Protein AF-A0A7S3BAQ0-F1 (afdb_monomer_lite)

Radius of gyration: 23.89 Å; chains: 1; bounding box: 52×53×80 Å

Organism: NCBI:txid676789

Foldseek 3Di:
DLVLVVCVVVVHAAAAEFAEEAVLFQLADAFAPPGPPPDFLPDFDPDPPDQHPTASFPQVVPDPPRGDDNPSHAPDPVQVVCVVVSGHHHHHDALHQLDPRRADDPVPPDFQPHWYFYASHDRRDHGQEQQQTFTDDQPPVSGRDSDDDPCNPVVRVPGDGNVVVQAVVLPAEAEDADPALLTNRLVNLLVVLVCVVVVVGSYDAYEYEQLRHHHPPDDVQPRQQSDLSDSSNVSVVVSVVSPHHYQRQNHSLSSLVSVQVPPQVDCPVEDVQWGWDDDDVPRSGIDTDGPDDDDDDDDDDDDDDDDDYDD

Structure (mmCIF, N/CA/C/O backbone):
data_AF-A0A7S3BAQ0-F1
#
_entry.id   AF-A0A7S3BAQ0-F1
#
loop_
_atom_site.group_PDB
_atom_site.id
_atom_site.type_symbol
_atom_site.label_atom_id
_atom_site.label_alt_id
_atom_site.label_comp_id
_atom_site.label_asym_id
_atom_site.label_entity_id
_atom_site.label_seq_id
_atom_site.pdbx_PDB_ins_code
_atom_site.Cartn_x
_atom_site.Cartn_y
_atom_site.Cartn_z
_atom_site.occupancy
_atom_site.B_iso_or_equiv
_atom_site.auth_seq_id
_atom_site.auth_comp_id
_atom_site.auth_asym_id
_atom_site.auth_atom_id
_atom_site.pdbx_PDB_model_num
ATOM 1 N N . ASP A 1 1 ? 5.000 -11.087 13.963 1.00 69.19 1 ASP A N 1
ATOM 2 C CA . ASP A 1 1 ? 4.253 -11.840 15.002 1.00 69.19 1 ASP A CA 1
ATOM 3 C C . ASP A 1 1 ? 3.365 -10.991 15.891 1.00 69.19 1 ASP A C 1
ATOM 5 O O . ASP A 1 1 ? 2.159 -11.181 15.851 1.00 69.19 1 ASP A O 1
ATOM 9 N N . ALA A 1 2 ? 3.921 -10.066 16.678 1.00 82.69 2 ALA A N 1
ATOM 10 C CA . ALA A 1 2 ? 3.156 -9.337 17.695 1.00 82.69 2 ALA A CA 1
ATOM 11 C C . ALA A 1 2 ? 1.922 -8.592 17.141 1.00 82.69 2 ALA A C 1
ATOM 13 O O . ALA A 1 2 ? 0.851 -8.693 17.727 1.00 82.69 2 ALA A O 1
ATOM 14 N N . TRP A 1 3 ? 2.036 -7.935 15.979 1.00 84.44 3 TRP A N 1
ATOM 15 C CA . TRP A 1 3 ? 0.897 -7.273 15.327 1.00 84.44 3 TRP A CA 1
ATOM 16 C C . TRP A 1 3 ? -0.204 -8.238 14.879 1.00 84.44 3 TRP A C 1
ATOM 18 O O . TRP A 1 3 ? -1.373 -7.991 15.153 1.00 84.44 3 TRP A O 1
ATOM 28 N N . MET A 1 4 ? 0.154 -9.364 14.253 1.00 82.69 4 MET A N 1
ATOM 29 C CA . MET A 1 4 ? -0.834 -10.362 13.817 1.00 82.69 4 MET A CA 1
ATOM 30 C C . MET A 1 4 ? -1.526 -11.024 15.015 1.00 82.69 4 MET A C 1
ATOM 32 O O . MET A 1 4 ? -2.728 -11.271 14.973 1.00 82.69 4 MET A O 1
ATOM 36 N N . ALA A 1 5 ? -0.790 -11.261 16.106 1.00 81.25 5 ALA A N 1
ATOM 37 C CA . ALA A 1 5 ? -1.360 -11.767 17.351 1.00 81.25 5 ALA A CA 1
ATOM 38 C C . ALA A 1 5 ? -2.321 -10.755 17.998 1.00 81.25 5 ALA A C 1
ATOM 40 O O . ALA A 1 5 ? -3.401 -11.143 18.435 1.00 81.25 5 ALA A O 1
ATOM 41 N N . ALA A 1 6 ? -1.960 -9.468 18.020 1.00 82.31 6 ALA A N 1
ATOM 42 C CA . ALA A 1 6 ? -2.824 -8.406 18.532 1.00 82.31 6 ALA A CA 1
ATOM 43 C C . ALA A 1 6 ? -4.100 -8.250 17.690 1.00 82.31 6 ALA A C 1
ATOM 45 O O . ALA A 1 6 ? -5.191 -8.170 18.248 1.00 82.31 6 ALA A O 1
ATOM 46 N N . ALA A 1 7 ? -3.980 -8.292 16.359 1.00 81.94 7 ALA A N 1
ATOM 47 C CA . ALA A 1 7 ? -5.120 -8.261 15.447 1.00 81.94 7 ALA A CA 1
ATOM 48 C C . ALA A 1 7 ? -6.077 -9.437 15.700 1.00 81.94 7 ALA A C 1
ATOM 50 O O . ALA A 1 7 ? -7.277 -9.229 15.869 1.00 81.94 7 ALA A O 1
ATOM 51 N N . ALA A 1 8 ? -5.542 -10.658 15.810 1.00 77.94 8 ALA A N 1
ATOM 52 C CA . ALA A 1 8 ? -6.336 -11.846 16.115 1.00 77.94 8 ALA A CA 1
ATOM 53 C C . ALA A 1 8 ? -7.023 -11.752 17.490 1.00 77.94 8 ALA A C 1
ATOM 55 O O . ALA A 1 8 ? -8.207 -12.061 17.605 1.00 77.94 8 ALA A O 1
ATOM 56 N N . ALA A 1 9 ? -6.309 -11.288 18.521 1.00 78.88 9 ALA A N 1
ATOM 57 C CA . ALA A 1 9 ? -6.863 -11.106 19.864 1.00 78.88 9 ALA A CA 1
ATOM 58 C C . ALA A 1 9 ? -7.965 -10.034 19.912 1.00 78.88 9 ALA A C 1
ATOM 60 O O . ALA A 1 9 ? -8.934 -10.188 20.651 1.00 78.88 9 ALA A O 1
ATOM 61 N N . GLY A 1 10 ? -7.839 -8.977 19.105 1.00 75.94 10 GLY A N 1
ATOM 62 C CA . GLY A 1 10 ? -8.841 -7.919 18.960 1.00 75.94 10 GLY A CA 1
ATOM 63 C C . GLY A 1 10 ? -10.013 -8.273 18.037 1.00 75.94 10 GLY A C 1
ATOM 64 O O . GLY A 1 10 ? -10.874 -7.429 17.809 1.00 75.94 10 GLY A O 1
ATOM 65 N N . GLY A 1 11 ? -10.051 -9.487 17.473 1.00 80.19 11 GLY A N 1
ATOM 66 C CA . GLY A 1 11 ? -11.097 -9.910 16.537 1.00 80.19 11 GLY A CA 1
ATOM 67 C C . GLY A 1 11 ? -11.027 -9.234 15.162 1.00 80.19 11 GLY A C 1
ATOM 68 O O . GLY A 1 11 ? -11.980 -9.317 14.386 1.00 80.19 11 GLY A O 1
ATOM 69 N N . ALA A 1 12 ? -9.915 -8.568 14.838 1.00 84.44 12 ALA A N 1
ATOM 70 C CA . ALA A 1 12 ? -9.699 -8.014 13.511 1.00 84.44 12 ALA A CA 1
ATOM 71 C C . ALA A 1 12 ? -9.536 -9.148 12.489 1.00 84.44 12 ALA A C 1
ATOM 73 O O . ALA A 1 12 ? -8.928 -10.182 12.765 1.00 84.44 12 ALA A O 1
ATOM 74 N N . THR A 1 13 ? -10.070 -8.946 11.285 1.00 88.56 13 THR A N 1
ATOM 75 C CA . THR A 1 13 ? -9.853 -9.874 10.170 1.00 88.56 13 THR A CA 1
ATOM 76 C C . THR A 1 13 ? -8.529 -9.525 9.493 1.00 88.56 13 THR A C 1
ATOM 78 O O . THR A 1 13 ? -8.450 -8.454 8.888 1.00 88.56 13 THR A O 1
ATOM 81 N N . PRO A 1 14 ? -7.494 -10.380 9.566 1.00 88.50 14 PRO A N 1
ATOM 82 C CA . PRO A 1 14 ? -6.259 -10.132 8.843 1.00 88.50 14 PRO A CA 1
ATOM 83 C C . PRO A 1 14 ? -6.510 -10.246 7.337 1.00 88.50 14 PRO A C 1
ATOM 85 O O . PRO A 1 14 ? -7.149 -11.187 6.865 1.00 88.50 14 PRO A O 1
ATOM 88 N N . LEU A 1 15 ? -5.973 -9.285 6.596 1.00 91.50 15 LEU A N 1
ATOM 89 C CA . LEU A 1 15 ? -5.836 -9.295 5.143 1.00 91.50 15 LEU A CA 1
ATOM 90 C C . LEU A 1 15 ? -4.374 -8.964 4.848 1.00 91.50 15 LEU A C 1
ATOM 92 O O . LEU A 1 15 ? -3.750 -8.222 5.611 1.00 91.50 15 LEU A O 1
ATOM 96 N N . ALA A 1 16 ? -3.822 -9.506 3.771 1.00 92.25 16 ALA A N 1
ATOM 97 C CA . ALA A 1 16 ? -2.453 -9.203 3.375 1.00 92.25 16 ALA A CA 1
ATOM 98 C C . ALA A 1 16 ? -2.366 -8.910 1.877 1.00 92.25 16 ALA A C 1
ATOM 100 O O . ALA A 1 16 ? -3.212 -9.339 1.094 1.00 92.25 16 ALA A O 1
ATOM 101 N N . SER A 1 17 ? -1.332 -8.181 1.476 1.00 93.69 17 SER A N 1
ATOM 102 C CA . SER A 1 17 ? -1.061 -7.852 0.080 1.00 93.69 17 SER A CA 1
ATOM 103 C C . SER A 1 17 ? 0.379 -8.176 -0.293 1.00 93.69 17 SER A C 1
ATOM 105 O O . SER A 1 17 ? 1.268 -8.105 0.555 1.00 93.69 17 SER A O 1
ATOM 107 N N . LEU A 1 18 ? 0.594 -8.522 -1.559 1.00 92.62 18 LEU A N 1
ATOM 108 C CA . LEU A 1 18 ? 1.904 -8.756 -2.162 1.00 92.62 18 LEU A CA 1
ATOM 109 C C . LEU A 1 18 ? 1.941 -8.121 -3.544 1.00 92.62 18 LEU A C 1
ATOM 111 O O . LEU A 1 18 ? 1.018 -8.335 -4.331 1.00 92.62 18 LEU A O 1
ATOM 115 N N . ASP A 1 19 ? 3.036 -7.450 -3.868 1.00 95.00 19 ASP A N 1
ATOM 116 C CA . ASP A 1 19 ? 3.371 -7.184 -5.263 1.00 95.00 19 ASP A CA 1
ATOM 117 C C . ASP A 1 19 ? 3.665 -8.512 -5.973 1.00 95.00 19 ASP A C 1
ATOM 119 O O . ASP A 1 19 ? 4.263 -9.433 -5.405 1.00 95.00 19 ASP A O 1
ATOM 123 N N . TRP A 1 20 ? 3.166 -8.648 -7.201 1.00 94.88 20 TRP A N 1
ATOM 124 C CA . TRP A 1 20 ? 3.119 -9.917 -7.925 1.00 94.88 20 TRP A CA 1
ATOM 125 C C . TRP A 1 20 ? 3.372 -9.731 -9.422 1.00 94.88 20 TRP A C 1
ATOM 127 O O . TRP A 1 20 ? 2.592 -10.142 -10.289 1.00 94.88 20 TRP A O 1
ATOM 137 N N . HIS A 1 21 ? 4.499 -9.101 -9.723 1.00 94.56 21 HIS A N 1
ATOM 138 C CA . HIS A 1 21 ? 4.850 -8.656 -11.062 1.00 94.56 21 HIS A CA 1
ATOM 139 C C . HIS A 1 21 ? 5.193 -9.807 -12.010 1.00 94.56 21 HIS A C 1
ATOM 141 O O . HIS A 1 21 ? 5.861 -10.777 -11.639 1.00 94.56 21 HIS A O 1
ATOM 147 N N . SER A 1 22 ? 4.792 -9.693 -13.276 1.00 92.44 22 SER A N 1
ATOM 148 C CA . SER A 1 22 ? 5.361 -10.507 -14.352 1.00 92.44 22 SER A CA 1
ATOM 149 C C . SER A 1 22 ? 6.857 -10.215 -14.535 1.00 92.44 22 SER A C 1
ATOM 151 O O . SER A 1 22 ? 7.307 -9.094 -14.296 1.00 92.44 22 SER A O 1
ATOM 153 N N . PRO A 1 23 ? 7.655 -11.193 -15.000 1.00 89.69 23 PRO A N 1
ATOM 154 C CA . PRO A 1 23 ? 9.010 -10.909 -15.458 1.00 89.69 23 PRO A CA 1
ATOM 155 C C . PRO A 1 23 ? 9.001 -9.805 -16.524 1.00 89.69 23 PRO A C 1
ATOM 157 O O . PRO A 1 23 ? 8.253 -9.899 -17.499 1.00 89.69 23 PRO A O 1
ATOM 160 N N . GLY A 1 24 ? 9.825 -8.772 -16.336 1.00 85.94 24 GLY A N 1
ATOM 161 C CA . GLY A 1 24 ? 9.869 -7.618 -17.234 1.00 85.94 24 GLY A CA 1
ATOM 162 C C . GLY A 1 24 ? 8.655 -6.691 -17.131 1.00 85.94 24 GLY A C 1
ATOM 163 O O . GLY A 1 24 ? 8.301 -6.067 -18.131 1.00 85.94 24 GLY A O 1
ATOM 164 N N . HIS A 1 25 ? 8.014 -6.599 -15.967 1.00 90.69 25 HIS A N 1
ATOM 165 C CA . HIS A 1 25 ? 6.958 -5.623 -15.699 1.00 90.69 25 HIS A CA 1
ATOM 166 C C . HIS A 1 25 ? 7.360 -4.198 -16.116 1.00 90.69 25 HIS A C 1
ATOM 168 O O . HIS A 1 25 ? 8.532 -3.826 -16.052 1.00 90.69 25 HIS A O 1
ATOM 174 N N . CYS A 1 26 ? 6.398 -3.391 -16.563 1.00 87.88 26 CYS A N 1
ATOM 175 C CA . CYS A 1 26 ? 6.657 -2.064 -17.129 1.00 87.88 26 CYS A CA 1
ATOM 176 C C . CYS A 1 26 ? 7.266 -1.048 -16.148 1.00 87.88 26 CYS A C 1
ATOM 178 O O . CYS A 1 26 ? 7.893 -0.071 -16.569 1.00 87.88 26 CYS A O 1
ATOM 180 N N . SER A 1 27 ? 7.082 -1.275 -14.844 1.00 85.94 27 SER A N 1
ATOM 181 C CA . SER A 1 27 ? 7.664 -0.443 -13.787 1.00 85.94 27 SER A CA 1
ATOM 182 C C . SER A 1 27 ? 9.148 -0.741 -13.567 1.00 85.94 27 SER A C 1
ATOM 184 O O . SER A 1 27 ? 9.831 0.041 -12.908 1.00 85.94 27 SER A O 1
ATOM 186 N N . PHE A 1 28 ? 9.673 -1.837 -14.126 1.00 84.50 28 PHE A N 1
ATOM 187 C CA . PHE A 1 28 ? 11.081 -2.190 -13.993 1.00 84.50 28 PHE A CA 1
ATOM 188 C C . PHE A 1 28 ? 11.954 -1.381 -14.952 1.00 84.50 28 PHE A C 1
ATOM 190 O O . PHE A 1 28 ? 11.564 -1.113 -16.094 1.00 84.50 28 PHE A O 1
ATOM 197 N N . CYS A 1 29 ? 13.150 -0.994 -14.503 1.00 75.00 29 CYS A N 1
ATOM 198 C CA . CYS A 1 29 ? 14.097 -0.289 -15.363 1.00 75.00 29 CYS A CA 1
ATOM 199 C C . CYS A 1 29 ? 14.465 -1.154 -16.572 1.00 75.00 29 CYS A C 1
ATOM 201 O O . CYS A 1 29 ? 14.768 -2.339 -16.438 1.00 75.00 29 CYS A O 1
ATOM 203 N N . ARG A 1 30 ? 14.518 -0.535 -17.753 1.00 68.50 30 ARG A N 1
ATOM 204 C CA . ARG A 1 30 ? 15.076 -1.146 -18.964 1.00 68.50 30 ARG A CA 1
ATOM 205 C C . ARG A 1 30 ? 16.127 -0.213 -19.553 1.00 68.50 30 ARG A C 1
ATOM 207 O O . ARG A 1 30 ? 15.880 0.983 -19.691 1.00 68.50 30 ARG A O 1
ATOM 214 N N . TYR A 1 31 ? 17.302 -0.749 -19.875 1.00 57.53 31 TYR A N 1
ATOM 215 C CA . TYR A 1 31 ? 18.445 0.044 -20.332 1.00 57.53 31 TYR A CA 1
ATOM 216 C C . TYR A 1 31 ? 18.670 -0.089 -21.836 1.00 57.53 31 TYR A C 1
ATOM 218 O O . TYR A 1 31 ? 19.103 -1.139 -22.315 1.00 57.53 31 TYR A O 1
ATOM 226 N N . GLY A 1 32 ? 18.444 1.017 -22.554 1.00 50.00 32 GLY A N 1
ATOM 227 C CA . GLY A 1 32 ? 18.720 1.170 -23.984 1.00 50.00 32 GLY A CA 1
ATOM 228 C C . GLY A 1 32 ? 17.931 0.228 -24.908 1.00 50.00 32 GLY A C 1
ATOM 229 O O . GLY A 1 32 ? 17.447 -0.829 -24.521 1.00 50.00 32 GLY A O 1
ATOM 230 N N . ALA A 1 33 ? 17.879 0.560 -26.201 1.00 46.06 33 ALA A N 1
ATOM 231 C CA . ALA A 1 33 ? 17.248 -0.294 -27.218 1.00 46.06 33 ALA A CA 1
ATOM 232 C C . ALA A 1 33 ? 17.958 -1.659 -27.424 1.00 46.06 33 ALA A C 1
ATOM 234 O O . ALA A 1 33 ? 17.488 -2.488 -28.203 1.00 46.06 33 ALA A O 1
ATOM 235 N N . SER A 1 34 ? 19.112 -1.875 -26.776 1.00 48.78 34 SER A N 1
ATOM 236 C CA . SER A 1 34 ? 19.993 -3.036 -26.946 1.00 48.78 34 SER A CA 1
ATOM 237 C C . SER A 1 34 ? 20.151 -3.931 -25.707 1.00 48.78 34 SER A C 1
ATOM 239 O O . SER A 1 34 ? 20.834 -4.945 -25.826 1.00 48.78 34 SER A O 1
ATOM 241 N N . GLY A 1 35 ? 19.535 -3.604 -24.560 1.00 48.50 35 GLY A N 1
ATOM 242 C CA . GLY A 1 35 ? 19.499 -4.484 -23.379 1.00 48.50 35 GLY A CA 1
ATOM 243 C C . GLY A 1 35 ? 20.858 -4.752 -22.719 1.00 48.50 35 GLY A C 1
ATOM 244 O O . GLY A 1 35 ? 21.166 -5.898 -22.406 1.00 48.50 35 GLY A O 1
ATOM 245 N N . ASP A 1 36 ? 21.705 -3.730 -22.559 1.00 50.09 36 ASP A N 1
ATOM 246 C CA . ASP A 1 36 ? 23.006 -3.899 -21.895 1.00 50.09 36 ASP A CA 1
ATOM 247 C C . ASP A 1 36 ? 22.833 -3.778 -20.364 1.00 50.09 36 ASP A C 1
ATOM 249 O O . ASP A 1 36 ? 22.824 -2.681 -19.807 1.00 50.09 36 ASP A O 1
ATOM 253 N N . ASP A 1 37 ? 22.658 -4.924 -19.693 1.00 49.91 37 ASP A N 1
ATOM 254 C CA . ASP A 1 37 ? 22.262 -5.115 -18.277 1.00 49.91 37 ASP A CA 1
ATOM 255 C C . ASP A 1 37 ? 23.302 -4.657 -17.222 1.00 49.91 37 ASP A C 1
ATOM 257 O O . ASP A 1 37 ? 23.230 -5.016 -16.044 1.00 49.91 37 ASP A O 1
ATOM 261 N N . SER A 1 38 ? 24.331 -3.903 -17.612 1.00 45.19 38 SER A N 1
ATOM 262 C CA . SER A 1 38 ? 25.518 -3.686 -16.766 1.00 45.19 38 SER A CA 1
ATOM 263 C C . SER A 1 38 ? 25.365 -2.635 -15.655 1.00 45.19 38 SER A C 1
ATOM 265 O O . SER A 1 38 ? 26.214 -2.557 -14.764 1.00 45.19 38 SER A O 1
ATOM 267 N N . LEU A 1 39 ? 24.290 -1.845 -15.663 1.00 45.34 39 LEU A N 1
ATOM 268 C CA . LEU A 1 39 ? 24.009 -0.815 -14.664 1.00 45.34 39 LEU A CA 1
ATOM 269 C C . LEU A 1 39 ? 22.677 -1.157 -13.993 1.00 45.34 39 LEU A C 1
ATOM 271 O O . LEU A 1 39 ? 21.640 -0.905 -14.577 1.00 45.34 39 LEU A O 1
ATOM 275 N N . GLY A 1 40 ? 22.661 -1.725 -12.784 1.00 48.78 40 GLY A N 1
ATOM 276 C CA . GLY A 1 40 ? 21.404 -1.839 -12.022 1.00 48.78 40 GLY A CA 1
ATOM 277 C C . GLY A 1 40 ? 20.756 -0.459 -11.806 1.00 48.78 40 GLY A C 1
ATOM 278 O O . GLY A 1 40 ? 21.428 0.562 -11.992 1.00 48.78 40 GLY A O 1
ATOM 279 N N . CYS A 1 41 ? 19.490 -0.396 -11.368 1.00 53.38 41 CYS A N 1
ATOM 280 C CA . CYS A 1 41 ? 18.793 0.856 -11.001 1.00 53.38 41 CYS A CA 1
ATOM 281 C C . CYS A 1 41 ? 19.457 1.545 -9.796 1.00 53.38 41 CYS A C 1
ATOM 283 O O . CYS A 1 41 ? 18.946 1.532 -8.682 1.00 53.38 41 CYS A O 1
ATOM 285 N N . THR A 1 42 ? 20.639 2.116 -10.012 1.00 44.84 42 THR A N 1
ATOM 286 C CA . THR A 1 42 ? 21.585 2.540 -8.971 1.00 44.84 42 THR A CA 1
ATOM 287 C C . THR A 1 42 ? 21.890 4.036 -9.062 1.00 44.84 42 THR A C 1
ATOM 289 O O . THR A 1 42 ? 23.007 4.460 -8.781 1.00 44.84 42 THR A O 1
ATOM 292 N N . TRP A 1 43 ? 20.911 4.853 -9.462 1.00 42.06 43 TRP A N 1
ATOM 293 C CA . TRP A 1 43 ? 21.083 6.305 -9.583 1.00 42.06 43 TRP A CA 1
ATOM 294 C C . TRP A 1 43 ? 19.953 7.055 -8.868 1.00 42.06 43 TRP A C 1
ATOM 296 O O . TRP A 1 43 ? 18.796 6.993 -9.278 1.00 42.06 43 TRP A O 1
ATOM 306 N N . GLY A 1 44 ? 20.312 7.730 -7.771 1.00 43.16 44 GLY A N 1
ATOM 307 C CA . GLY A 1 44 ? 19.449 8.617 -6.988 1.00 43.16 44 GLY A CA 1
ATOM 308 C C . GLY A 1 44 ? 19.550 10.085 -7.422 1.00 43.16 44 GLY A C 1
ATOM 309 O O . GLY A 1 44 ? 20.455 10.480 -8.159 1.00 43.16 44 GLY A O 1
ATOM 310 N N . CYS A 1 45 ? 18.596 10.892 -6.964 1.00 44.84 45 CYS A N 1
ATOM 311 C CA . CYS A 1 45 ? 18.362 12.281 -7.362 1.00 44.84 45 CYS A CA 1
ATOM 312 C C . CYS A 1 45 ? 19.306 13.294 -6.688 1.00 44.84 45 CYS A C 1
ATOM 314 O O . CYS A 1 45 ? 18.839 14.226 -6.039 1.00 44.84 45 CYS A O 1
ATOM 316 N N . ASP A 1 46 ? 20.621 13.175 -6.854 1.00 39.50 46 ASP A N 1
ATOM 317 C C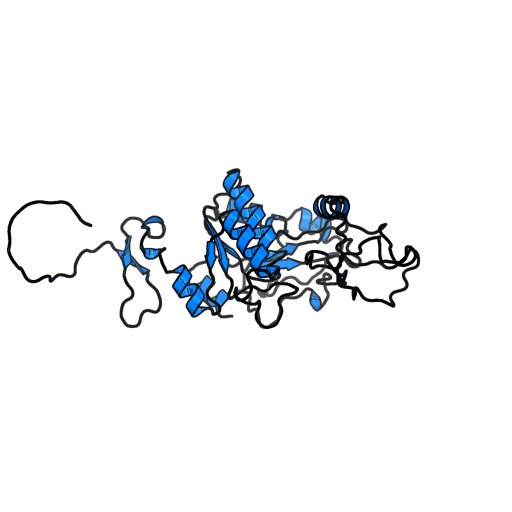A . ASP A 1 46 ? 21.563 14.162 -6.302 1.00 39.50 46 ASP A CA 1
ATOM 318 C C . ASP A 1 46 ? 21.830 15.312 -7.292 1.00 39.50 46 ASP A C 1
ATOM 320 O O . ASP A 1 46 ? 22.937 15.494 -7.800 1.00 39.50 46 ASP A O 1
ATOM 324 N N . ALA A 1 47 ? 20.803 16.119 -7.582 1.00 36.66 47 ALA A N 1
ATOM 325 C CA . ALA A 1 47 ? 20.989 17.415 -8.239 1.00 36.66 47 ALA A CA 1
ATOM 326 C C . ALA A 1 47 ? 21.090 18.530 -7.174 1.00 36.66 47 ALA A C 1
ATOM 328 O O . ALA A 1 47 ? 20.156 18.699 -6.384 1.00 36.66 47 ALA A O 1
ATOM 329 N N . PRO A 1 48 ? 22.172 19.336 -7.138 1.00 32.84 48 PRO A N 1
ATOM 330 C CA . PRO A 1 48 ? 22.292 20.441 -6.189 1.00 32.84 48 PRO A CA 1
ATOM 331 C C . PRO A 1 48 ? 21.125 21.433 -6.327 1.00 32.84 48 PRO A C 1
ATOM 333 O O . PRO A 1 48 ? 20.984 22.090 -7.357 1.00 32.84 48 PRO A O 1
ATOM 336 N N . GLY A 1 49 ? 20.303 21.560 -5.281 1.00 38.28 49 GLY A N 1
ATOM 337 C CA . GLY A 1 49 ? 19.181 22.507 -5.226 1.00 38.28 49 GLY A CA 1
ATOM 338 C C . GLY A 1 49 ? 17.822 21.972 -5.698 1.00 38.28 49 GLY A C 1
ATOM 339 O O . GLY A 1 49 ? 16.860 22.739 -5.697 1.00 38.28 49 GLY A O 1
ATOM 340 N N . ALA A 1 50 ? 17.709 20.691 -6.065 1.00 39.88 50 ALA A N 1
ATOM 341 C CA . ALA A 1 50 ? 16.406 20.057 -6.268 1.00 39.88 50 ALA A CA 1
ATOM 342 C C . ALA A 1 50 ? 15.754 19.724 -4.906 1.00 39.88 50 ALA A C 1
ATOM 344 O O . ALA A 1 50 ? 16.458 19.276 -3.997 1.00 39.88 50 ALA A O 1
ATOM 345 N N . PRO A 1 51 ? 14.434 19.936 -4.720 1.00 39.38 51 PRO A N 1
ATOM 346 C CA . PRO A 1 51 ? 13.732 19.373 -3.569 1.00 39.38 51 PRO A CA 1
ATOM 347 C C . PRO A 1 51 ? 13.881 17.847 -3.600 1.00 39.38 51 PRO A C 1
ATOM 349 O O . PRO A 1 51 ? 13.859 17.263 -4.682 1.00 39.38 51 PRO A O 1
ATOM 352 N N . GLN A 1 52 ? 14.047 17.207 -2.440 1.00 40.94 52 GLN A N 1
ATOM 353 C CA . GLN A 1 52 ? 14.182 15.753 -2.371 1.00 40.94 52 GLN A CA 1
ATOM 354 C C . GLN A 1 52 ? 12.902 15.081 -2.878 1.00 40.94 52 GLN A C 1
ATOM 356 O O . GLN A 1 52 ? 11.878 15.036 -2.202 1.00 40.94 52 GLN A O 1
ATOM 361 N N . VAL A 1 53 ? 12.957 14.618 -4.122 1.00 40.53 53 VAL A N 1
ATOM 362 C CA . VAL A 1 53 ? 11.997 13.695 -4.719 1.00 40.53 53 VAL A CA 1
ATOM 363 C C . VAL A 1 53 ? 12.685 12.341 -4.749 1.00 40.53 53 VAL A C 1
ATOM 365 O O . VAL A 1 53 ? 13.599 12.112 -5.537 1.00 40.53 53 VAL A O 1
ATOM 368 N N . GLU A 1 54 ? 12.309 11.484 -3.812 1.00 42.19 54 GLU A N 1
ATOM 369 C CA . GLU A 1 54 ? 12.955 10.196 -3.578 1.00 42.19 54 GLU A CA 1
ATOM 370 C C . GLU A 1 54 ? 12.168 9.060 -4.253 1.00 42.19 54 GLU A C 1
ATOM 372 O O . GLU A 1 54 ? 10.943 8.993 -4.181 1.00 42.19 54 GLU A O 1
ATOM 377 N N . GLY A 1 55 ? 12.919 8.208 -4.951 1.00 42.56 55 GLY A N 1
ATOM 378 C CA . GLY A 1 55 ? 12.534 7.338 -6.066 1.00 42.56 55 GLY A CA 1
ATOM 379 C C . GLY A 1 55 ? 13.509 7.627 -7.218 1.00 42.56 55 GLY A C 1
ATOM 380 O O . GLY A 1 55 ? 13.959 8.765 -7.342 1.00 42.56 55 GLY A O 1
ATOM 381 N N . VAL A 1 56 ? 13.922 6.630 -8.014 1.00 43.62 56 VAL A N 1
ATOM 382 C CA . VAL A 1 56 ? 14.844 6.861 -9.149 1.00 43.62 56 VAL A CA 1
ATOM 383 C C . VAL A 1 56 ? 14.183 7.902 -10.046 1.00 43.62 56 VAL A C 1
ATOM 385 O O . VAL A 1 56 ? 13.224 7.545 -10.699 1.00 43.62 56 VAL A O 1
ATOM 388 N N . CYS A 1 57 ? 14.604 9.172 -10.051 1.00 43.75 57 CYS A N 1
ATOM 389 C CA . CYS A 1 57 ? 14.160 10.140 -11.053 1.00 43.75 57 CYS A CA 1
ATOM 390 C C . CYS A 1 57 ? 15.241 10.219 -12.115 1.00 43.75 57 CYS A C 1
ATOM 392 O O . CYS A 1 57 ? 16.279 10.861 -11.937 1.00 43.75 57 CYS A O 1
ATOM 394 N N . LEU A 1 58 ? 14.966 9.627 -13.266 1.00 46.03 58 LEU A N 1
ATOM 395 C CA . LEU A 1 58 ? 15.706 9.940 -14.476 1.00 46.03 58 LEU A CA 1
ATOM 396 C C . LEU A 1 58 ? 15.272 11.338 -14.922 1.00 46.03 58 LEU A C 1
ATOM 398 O O . LEU A 1 58 ? 14.411 11.473 -15.781 1.00 46.03 58 LEU A O 1
ATOM 402 N N . SER A 1 59 ? 15.825 12.412 -14.348 1.00 41.38 59 SER A N 1
ATOM 403 C CA . SER A 1 59 ? 15.690 13.696 -15.037 1.00 41.38 59 SER A CA 1
ATOM 404 C C . SER A 1 59 ? 16.336 13.502 -16.412 1.00 41.38 59 SER A C 1
ATOM 406 O O . SER A 1 59 ? 17.521 13.169 -16.508 1.00 41.38 59 SER A O 1
ATOM 408 N N . ALA A 1 60 ? 15.566 13.692 -17.484 1.00 41.50 60 ALA A N 1
ATOM 409 C CA . ALA A 1 60 ? 16.067 13.643 -18.860 1.00 41.50 60 ALA A CA 1
ATOM 410 C C . ALA A 1 60 ? 17.256 14.607 -19.098 1.00 41.50 60 ALA A C 1
ATOM 412 O O . ALA A 1 60 ? 17.905 14.568 -20.133 1.00 41.50 60 ALA A O 1
ATOM 413 N N . LEU A 1 61 ? 17.557 15.476 -18.127 1.00 42.78 61 LEU A N 1
ATOM 414 C CA . LEU A 1 61 ? 18.653 16.437 -18.129 1.00 42.78 61 LEU A CA 1
ATOM 415 C C . LEU A 1 61 ? 20.016 15.852 -17.710 1.00 42.78 61 LEU A C 1
ATOM 417 O O . LEU A 1 61 ? 21.014 16.560 -17.830 1.00 42.78 61 LEU A O 1
ATOM 421 N N . GLY A 1 62 ? 20.089 14.602 -17.231 1.00 46.62 62 GLY A N 1
ATOM 422 C CA . GLY A 1 62 ? 21.345 13.999 -16.748 1.00 46.62 62 GLY A CA 1
ATOM 423 C C . GLY A 1 62 ? 21.627 12.564 -17.198 1.00 46.62 62 GLY A C 1
ATOM 424 O O . GLY A 1 62 ? 22.731 12.069 -16.981 1.00 46.62 62 GLY A O 1
ATOM 425 N N . VAL A 1 63 ? 20.663 11.895 -17.831 1.00 49.25 63 VAL A N 1
ATOM 426 C CA . VAL A 1 63 ? 20.811 10.514 -18.308 1.00 49.25 63 VAL A CA 1
ATOM 427 C C . VAL A 1 63 ? 21.153 10.565 -19.792 1.00 49.25 63 VAL A C 1
ATOM 429 O O . VAL A 1 63 ? 20.380 11.146 -20.550 1.00 49.25 63 VAL A O 1
ATOM 432 N N . PRO A 1 64 ? 22.286 9.997 -20.243 1.00 52.41 64 PRO A N 1
ATOM 433 C CA . PRO A 1 64 ? 22.588 9.954 -21.667 1.00 52.41 64 PRO A CA 1
ATOM 434 C C . PRO A 1 64 ? 21.446 9.270 -22.432 1.00 52.41 64 PRO A C 1
ATOM 436 O O . PRO A 1 64 ? 21.034 8.178 -22.044 1.00 52.41 64 PRO A O 1
ATOM 439 N N . ASP A 1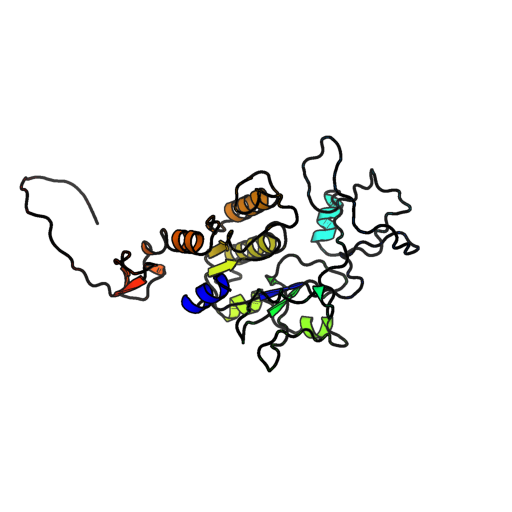 65 ? 20.985 9.859 -23.540 1.00 54.69 65 ASP A N 1
ATOM 440 C CA . ASP A 1 65 ? 19.891 9.317 -24.373 1.00 54.69 65 ASP A CA 1
ATOM 441 C C . ASP A 1 65 ? 20.111 7.849 -24.783 1.00 54.69 65 ASP A C 1
ATOM 443 O O . ASP A 1 65 ? 19.165 7.105 -25.010 1.00 54.69 65 ASP A O 1
ATOM 447 N N . VAL A 1 66 ? 21.372 7.408 -24.852 1.00 52.28 66 VAL A N 1
ATOM 448 C CA . VAL A 1 66 ? 21.753 6.025 -25.189 1.00 52.28 66 VAL A CA 1
ATOM 449 C C . VAL A 1 66 ? 21.421 5.012 -24.084 1.00 52.28 66 VAL A C 1
ATOM 451 O O . VAL A 1 66 ? 21.361 3.816 -24.352 1.00 52.28 66 VAL A O 1
ATOM 454 N N . VAL A 1 67 ? 21.239 5.489 -22.850 1.00 50.12 67 VAL A N 1
ATOM 455 C CA . VAL A 1 67 ? 20.926 4.697 -21.650 1.00 50.12 67 VAL A CA 1
ATOM 456 C C . VAL A 1 67 ? 19.426 4.747 -21.343 1.00 50.12 67 VAL A C 1
ATOM 458 O O . VAL A 1 67 ? 18.883 3.799 -20.779 1.00 50.12 67 VAL A O 1
ATOM 461 N N . PHE A 1 68 ? 18.744 5.828 -21.732 1.00 55.25 68 PHE A N 1
ATOM 462 C CA . PHE A 1 68 ? 17.327 6.039 -21.453 1.00 55.25 68 PHE A CA 1
ATOM 463 C C . PHE A 1 68 ? 16.430 5.346 -22.493 1.00 55.25 68 PHE A C 1
ATOM 465 O O . PHE A 1 68 ? 16.257 5.847 -23.603 1.00 55.25 68 PHE A O 1
ATOM 472 N N . ASP A 1 69 ? 15.813 4.217 -22.128 1.00 61.66 69 ASP A N 1
ATOM 473 C CA . ASP A 1 69 ? 14.751 3.589 -22.922 1.00 61.66 69 ASP A CA 1
ATOM 474 C C . ASP A 1 69 ? 13.387 3.754 -22.240 1.00 61.66 69 ASP A C 1
ATOM 476 O O . ASP A 1 69 ? 13.097 3.178 -21.195 1.00 61.66 69 ASP A O 1
ATOM 480 N N . SER A 1 70 ? 12.525 4.553 -22.866 1.00 63.81 70 SER A N 1
ATOM 481 C CA . SER A 1 70 ? 11.160 4.814 -22.402 1.00 63.81 70 SER A CA 1
ATOM 482 C C . SER A 1 70 ? 10.093 3.951 -23.077 1.00 63.81 70 SER A C 1
ATOM 484 O O . SER A 1 70 ? 8.908 4.095 -22.768 1.00 63.81 70 SER A O 1
ATOM 486 N N . SER A 1 71 ? 10.485 3.069 -23.999 1.00 66.44 71 SER A N 1
ATOM 487 C CA . SER A 1 71 ? 9.559 2.287 -24.823 1.00 66.44 71 SER A CA 1
ATOM 488 C C . SER A 1 71 ? 8.852 1.158 -24.063 1.00 66.44 71 SER A C 1
ATOM 490 O O . SER A 1 71 ? 7.819 0.675 -24.519 1.00 66.44 71 SER A O 1
ATOM 492 N N . GLY A 1 72 ? 9.372 0.762 -22.896 1.00 70.12 72 GLY A N 1
ATOM 493 C CA . GLY A 1 72 ? 8.817 -0.296 -22.045 1.00 70.12 72 GLY A CA 1
ATOM 494 C C . GLY A 1 72 ? 8.053 0.182 -20.807 1.00 70.12 72 GLY A C 1
ATOM 495 O O . GLY A 1 72 ? 7.854 -0.625 -19.904 1.00 70.12 72 GLY A O 1
ATOM 496 N N . ARG A 1 73 ? 7.681 1.466 -20.727 1.00 76.44 73 ARG A N 1
ATOM 497 C CA . ARG A 1 73 ? 7.050 2.059 -19.534 1.00 76.44 73 ARG A CA 1
ATOM 498 C C . ARG A 1 73 ? 5.586 1.677 -19.368 1.00 76.44 73 ARG A C 1
ATOM 500 O O . ARG A 1 73 ? 4.917 1.316 -20.338 1.00 76.44 73 ARG A O 1
ATOM 507 N N . CYS A 1 74 ? 5.099 1.804 -18.135 1.00 86.94 74 CYS A N 1
ATOM 508 C CA . CYS A 1 74 ? 3.678 1.657 -17.875 1.00 86.94 74 CYS A CA 1
ATOM 509 C C . CYS A 1 74 ? 2.916 2.806 -18.538 1.00 86.94 74 CYS A C 1
ATOM 511 O O . CYS A 1 74 ? 3.437 3.911 -18.718 1.00 86.94 74 CYS A O 1
ATOM 513 N N . VAL A 1 75 ? 1.690 2.513 -18.954 1.00 86.75 75 VAL A N 1
ATOM 514 C CA . VAL A 1 75 ? 0.826 3.437 -19.708 1.00 86.75 75 VAL A CA 1
ATOM 515 C C . VAL A 1 75 ? -0.405 3.848 -18.901 1.00 86.75 75 VAL A C 1
ATOM 517 O O . VAL A 1 75 ? -1.407 4.296 -19.456 1.00 86.75 75 VAL A O 1
ATOM 520 N N . ASP A 1 76 ? -0.326 3.684 -17.583 1.00 87.44 76 ASP A N 1
ATOM 521 C CA . ASP A 1 76 ? -1.346 4.089 -16.624 1.00 87.44 76 ASP A CA 1
ATOM 522 C C . ASP A 1 76 ? -1.274 5.589 -16.274 1.00 87.44 76 ASP A C 1
ATOM 524 O O . ASP A 1 76 ? -0.359 6.330 -16.651 1.00 87.44 76 ASP A O 1
ATOM 528 N N . GLY A 1 77 ? -2.275 6.046 -15.517 1.00 86.12 77 GLY A N 1
ATOM 529 C CA . GLY A 1 77 ? -2.375 7.438 -15.084 1.00 86.12 77 GLY A CA 1
ATOM 530 C C . GLY A 1 77 ? -1.287 7.881 -14.100 1.00 86.12 77 GLY A C 1
ATOM 531 O O . GLY A 1 77 ? -0.997 9.074 -14.043 1.00 86.12 77 GLY A O 1
ATOM 532 N N . ILE A 1 78 ? -0.673 6.959 -13.349 1.00 82.31 78 ILE A N 1
ATOM 533 C CA . ILE A 1 78 ? 0.412 7.269 -12.405 1.00 82.31 78 ILE A CA 1
ATOM 534 C C . ILE A 1 78 ? 1.657 7.648 -13.209 1.00 82.31 78 ILE A C 1
ATOM 536 O O . ILE A 1 78 ? 2.200 8.740 -13.047 1.00 82.31 78 ILE A O 1
ATOM 540 N N . SER A 1 79 ? 2.030 6.794 -14.158 1.00 80.81 79 SER A N 1
ATOM 541 C CA . SER A 1 79 ? 3.178 6.988 -15.043 1.00 80.81 79 SER A CA 1
ATOM 542 C C . SER A 1 79 ? 3.018 8.215 -15.938 1.00 80.81 79 SER A C 1
ATOM 544 O O . SER A 1 79 ? 3.982 8.947 -16.174 1.00 80.81 79 SER A O 1
ATOM 546 N N . GLN A 1 80 ? 1.794 8.482 -16.406 1.00 82.25 80 GLN A N 1
ATOM 547 C CA . GLN A 1 80 ? 1.486 9.693 -17.165 1.00 82.25 80 GLN A CA 1
ATOM 548 C C . GLN A 1 80 ? 1.648 10.961 -16.311 1.00 82.25 80 GLN A C 1
ATOM 550 O O . GLN A 1 80 ? 2.257 11.930 -16.765 1.00 82.25 80 GLN A O 1
ATOM 555 N N . LEU A 1 81 ? 1.148 10.956 -15.071 1.00 80.19 81 LEU A N 1
ATOM 556 C CA . LEU A 1 81 ? 1.291 12.089 -14.155 1.00 80.19 81 LEU A CA 1
ATOM 557 C C . LEU A 1 81 ? 2.760 12.352 -13.812 1.00 80.19 81 LEU A C 1
ATOM 559 O O . LEU A 1 81 ? 3.197 13.502 -13.783 1.00 80.19 81 LEU A O 1
ATOM 563 N N . ASP A 1 82 ? 3.537 11.299 -13.569 1.00 75.69 82 ASP A N 1
ATOM 564 C CA . ASP A 1 82 ? 4.964 11.432 -13.298 1.00 75.69 82 ASP A CA 1
ATOM 565 C C . ASP A 1 82 ? 5.696 12.053 -14.487 1.00 75.69 82 ASP A C 1
ATOM 567 O O . ASP A 1 82 ? 6.407 13.049 -14.310 1.00 75.69 82 ASP A O 1
ATOM 571 N N . TYR A 1 83 ? 5.422 11.570 -15.703 1.00 73.00 83 TYR A N 1
ATOM 572 C CA . TYR A 1 83 ? 5.955 12.151 -16.933 1.00 73.00 83 TYR A CA 1
ATOM 573 C C . TYR A 1 83 ? 5.637 13.650 -17.065 1.00 73.00 83 TYR A C 1
ATOM 575 O O . TYR A 1 83 ? 6.534 14.451 -17.338 1.00 73.00 83 TYR A O 1
ATOM 583 N N . GLU A 1 84 ? 4.384 14.049 -16.829 1.00 73.50 84 GLU A N 1
ATOM 584 C CA . GLU A 1 84 ? 3.941 15.451 -16.888 1.00 73.50 84 GLU A CA 1
ATOM 585 C C . GLU A 1 84 ? 4.625 16.339 -15.842 1.00 73.50 84 GLU A C 1
ATOM 587 O O . GLU A 1 84 ? 4.900 17.513 -16.099 1.00 73.50 84 GLU A O 1
ATOM 592 N N . LEU A 1 85 ? 4.948 15.771 -14.680 1.00 68.88 85 LEU A N 1
ATOM 593 C CA . LEU A 1 85 ? 5.682 16.438 -13.606 1.00 68.88 85 LEU A CA 1
ATOM 594 C C . LEU A 1 85 ? 7.206 16.356 -13.774 1.00 68.88 85 LEU A C 1
ATOM 596 O O . LEU A 1 85 ? 7.939 16.791 -12.883 1.00 68.88 85 LEU A O 1
ATOM 600 N N . ALA A 1 86 ? 7.690 15.812 -14.895 1.00 67.00 86 ALA A N 1
ATOM 601 C CA . ALA A 1 86 ? 9.102 15.543 -15.159 1.00 67.00 86 ALA A CA 1
ATOM 602 C C . ALA A 1 86 ? 9.780 14.692 -14.064 1.00 67.00 86 ALA A C 1
ATOM 604 O O . ALA A 1 86 ? 10.984 14.815 -13.819 1.00 67.00 86 ALA A O 1
ATOM 605 N N . ARG A 1 87 ? 9.002 13.818 -13.419 1.00 68.94 87 ARG A N 1
ATOM 606 C CA . ARG A 1 87 ? 9.461 12.779 -12.496 1.00 68.94 87 ARG A CA 1
ATOM 607 C C . ARG A 1 87 ? 9.419 11.452 -13.246 1.00 68.94 87 ARG A C 1
ATOM 609 O O . ARG A 1 87 ? 8.500 11.193 -14.008 1.00 68.94 87 ARG A O 1
ATOM 616 N N . TYR A 1 88 ? 10.438 10.622 -13.097 1.00 65.81 88 TYR A N 1
ATOM 617 C CA . TYR A 1 88 ? 10.579 9.437 -13.944 1.00 65.81 88 TYR A CA 1
ATOM 618 C C . TYR A 1 88 ? 10.968 8.243 -13.102 1.00 65.81 88 TYR A C 1
ATOM 620 O O . TYR A 1 88 ? 12.161 7.982 -13.009 1.00 65.81 88 TYR A O 1
ATOM 628 N N . PHE A 1 89 ? 9.985 7.544 -12.531 1.00 70.56 89 PHE A N 1
ATOM 629 C CA . PHE A 1 89 ? 10.214 6.413 -11.638 1.00 70.56 89 PHE A CA 1
ATOM 630 C C . PHE A 1 89 ? 10.201 5.079 -12.384 1.00 70.56 89 PHE A C 1
ATOM 632 O O . PHE A 1 89 ? 9.234 4.729 -13.056 1.00 70.56 89 PHE A O 1
ATOM 639 N N . GLN A 1 90 ? 11.295 4.337 -12.249 1.00 75.94 90 GLN A N 1
ATOM 640 C CA . GLN A 1 90 ? 11.370 2.909 -12.536 1.00 75.94 90 GLN A CA 1
ATOM 641 C C . GLN A 1 90 ? 12.159 2.233 -11.416 1.00 75.94 90 GLN A C 1
ATOM 643 O O . GLN A 1 90 ? 13.048 2.838 -10.810 1.00 75.94 90 GLN A O 1
ATOM 648 N N . TRP A 1 91 ? 11.834 0.978 -11.149 1.00 79.00 91 TRP A N 1
ATOM 649 C CA . TRP A 1 91 ? 12.364 0.210 -10.032 1.00 79.00 91 TRP A CA 1
ATOM 650 C C . TRP A 1 91 ? 13.295 -0.908 -10.513 1.00 79.00 91 TRP A C 1
ATOM 652 O O . TRP A 1 91 ? 13.148 -1.388 -11.638 1.00 79.00 91 TRP A O 1
ATOM 662 N N . PRO A 1 92 ? 14.248 -1.374 -9.684 1.00 79.62 92 PRO A N 1
ATOM 663 C CA . PRO A 1 92 ? 14.889 -2.665 -9.924 1.00 79.62 92 PRO A CA 1
ATOM 664 C C . PRO A 1 92 ? 13.840 -3.771 -10.033 1.00 79.62 92 PRO A C 1
ATOM 666 O O . PRO A 1 92 ? 12.780 -3.652 -9.426 1.00 79.62 92 PRO A O 1
ATOM 669 N N . ASP A 1 93 ? 14.152 -4.871 -10.716 1.00 84.88 93 ASP A N 1
ATOM 670 C CA . ASP A 1 93 ? 13.331 -6.080 -10.639 1.00 84.88 93 ASP A CA 1
ATOM 671 C C . ASP A 1 93 ? 13.101 -6.463 -9.168 1.00 84.88 93 ASP A C 1
ATOM 673 O O . ASP A 1 93 ? 14.039 -6.730 -8.410 1.00 84.88 93 ASP A O 1
ATOM 677 N N . HIS A 1 94 ? 11.836 -6.485 -8.759 1.00 89.31 94 HIS A N 1
ATOM 678 C CA . HIS A 1 94 ? 11.409 -6.809 -7.402 1.00 89.31 94 HIS A CA 1
ATOM 679 C C . HIS A 1 94 ? 10.072 -7.540 -7.447 1.00 89.31 94 HIS A C 1
ATOM 681 O O . HIS A 1 94 ? 9.349 -7.463 -8.437 1.00 89.31 94 HIS A O 1
ATOM 687 N N . CYS A 1 95 ? 9.773 -8.309 -6.397 1.00 93.88 95 CYS A N 1
ATOM 688 C CA . CYS A 1 95 ? 8.502 -9.025 -6.243 1.00 93.88 95 CYS A CA 1
ATOM 689 C C . CYS A 1 95 ? 8.033 -9.780 -7.507 1.00 93.88 95 CYS A C 1
ATOM 691 O O . CYS A 1 95 ? 6.840 -9.927 -7.768 1.00 93.88 95 CYS A O 1
ATOM 693 N N . VAL A 1 96 ? 8.990 -10.294 -8.294 1.00 93.69 96 VAL A N 1
ATOM 694 C CA . VAL A 1 96 ? 8.711 -11.039 -9.524 1.00 93.69 96 VAL A CA 1
ATOM 695 C C . VAL A 1 96 ? 8.022 -12.345 -9.151 1.00 93.69 96 VAL A C 1
ATOM 697 O O . VAL A 1 96 ? 8.568 -13.147 -8.387 1.00 93.69 96 VAL A O 1
ATOM 700 N N . ARG A 1 97 ? 6.826 -12.570 -9.690 1.00 91.75 97 ARG A N 1
ATOM 701 C CA . ARG A 1 97 ? 5.972 -13.713 -9.360 1.00 91.75 97 ARG A CA 1
ATOM 702 C C . ARG A 1 97 ? 6.705 -15.049 -9.493 1.00 91.75 97 ARG A C 1
ATOM 704 O O . ARG A 1 97 ? 7.431 -15.285 -10.460 1.00 91.75 97 ARG A O 1
ATOM 711 N N . GLY A 1 98 ? 6.512 -15.928 -8.510 1.00 88.06 98 GLY A N 1
ATOM 712 C CA . GLY A 1 98 ? 7.173 -17.238 -8.427 1.00 88.06 98 GLY A CA 1
ATOM 713 C C . GLY A 1 98 ? 8.653 -17.199 -8.024 1.00 88.06 98 GLY A C 1
ATOM 714 O O . GLY A 1 98 ? 9.272 -18.252 -7.872 1.00 88.06 98 GLY A O 1
ATOM 715 N N . SER A 1 99 ? 9.240 -16.014 -7.827 1.00 90.75 99 SER A N 1
ATOM 716 C CA . SER A 1 99 ? 10.599 -15.878 -7.299 1.00 90.75 99 SER A CA 1
ATOM 717 C C . SER A 1 99 ? 10.620 -15.888 -5.768 1.00 90.75 99 SER A C 1
ATOM 719 O O . SER A 1 99 ? 9.620 -15.632 -5.098 1.00 90.75 99 SER A O 1
ATOM 721 N N . PHE A 1 100 ? 11.804 -16.124 -5.196 1.00 89.69 100 PHE A N 1
ATOM 722 C CA . PHE A 1 100 ? 12.015 -16.016 -3.751 1.00 89.69 100 PHE A CA 1
ATOM 723 C C . PHE A 1 100 ? 11.666 -14.618 -3.210 1.00 89.69 100 PHE A C 1
ATOM 725 O O . PHE A 1 100 ? 11.108 -14.514 -2.122 1.00 89.69 100 PHE A O 1
ATOM 732 N N . GLY A 1 101 ? 11.957 -13.559 -3.975 1.00 89.00 101 GLY A N 1
ATOM 733 C CA . GLY A 1 101 ? 11.751 -12.166 -3.565 1.00 89.00 101 GLY A CA 1
ATOM 734 C C . GLY A 1 101 ? 10.290 -11.704 -3.545 1.00 89.00 101 GLY A C 1
ATOM 735 O O . GLY A 1 101 ? 10.013 -10.638 -3.012 1.00 89.00 101 GLY A O 1
ATOM 736 N N . ALA A 1 102 ? 9.357 -12.486 -4.096 1.00 90.44 102 ALA A N 1
ATOM 737 C CA . ALA A 1 102 ? 7.921 -12.191 -4.053 1.00 90.44 102 ALA A CA 1
ATOM 738 C C . ALA A 1 102 ? 7.202 -12.817 -2.845 1.00 90.44 102 ALA A C 1
ATOM 740 O O . ALA A 1 102 ? 5.998 -12.642 -2.670 1.00 90.44 102 ALA A O 1
ATOM 741 N N . ARG A 1 103 ? 7.914 -13.588 -2.018 1.00 87.81 103 ARG A N 1
ATOM 742 C CA . ARG A 1 103 ? 7.344 -14.239 -0.835 1.00 87.81 103 ARG A CA 1
ATOM 743 C C . ARG A 1 103 ? 7.336 -13.278 0.349 1.00 87.81 103 ARG A C 1
ATOM 745 O O . ARG A 1 103 ? 8.241 -12.461 0.498 1.00 87.81 103 ARG A O 1
ATOM 752 N N . PHE A 1 104 ? 6.371 -13.443 1.252 1.00 88.12 104 PHE A N 1
ATOM 753 C CA . PHE A 1 104 ? 6.461 -12.808 2.565 1.00 88.12 104 PHE A CA 1
ATOM 754 C C . PHE A 1 104 ? 7.717 -13.276 3.313 1.00 88.12 104 PHE A C 1
ATOM 756 O O . PHE A 1 104 ? 8.106 -14.445 3.237 1.00 88.12 104 PHE A O 1
ATOM 763 N N . ASP A 1 105 ? 8.329 -12.367 4.076 1.00 87.25 105 ASP A N 1
ATOM 764 C CA . ASP A 1 105 ? 9.425 -12.711 4.986 1.00 87.25 105 ASP A CA 1
ATOM 765 C C . ASP A 1 105 ? 8.948 -13.786 5.977 1.00 87.25 105 ASP A C 1
ATOM 767 O O . ASP A 1 105 ? 7.872 -13.673 6.563 1.00 87.25 105 ASP A O 1
ATOM 771 N N . ALA A 1 106 ? 9.757 -14.822 6.204 1.00 84.00 106 ALA A N 1
ATOM 772 C CA . ALA A 1 106 ? 9.400 -15.945 7.076 1.00 84.00 106 ALA A CA 1
ATOM 773 C C . ALA A 1 106 ? 9.130 -15.542 8.543 1.00 84.00 106 ALA A C 1
ATOM 775 O O . ALA A 1 106 ? 8.551 -16.315 9.309 1.00 84.00 106 ALA A O 1
ATOM 776 N N . ARG A 1 107 ? 9.553 -14.341 8.962 1.00 85.56 107 ARG A N 1
ATOM 777 C CA . ARG A 1 107 ? 9.264 -13.764 10.286 1.00 85.56 107 ARG A CA 1
ATOM 778 C C . ARG A 1 107 ? 7.903 -13.069 10.347 1.00 85.56 107 ARG A C 1
ATOM 780 O O . ARG A 1 107 ? 7.436 -12.749 11.441 1.00 85.56 107 ARG A O 1
ATOM 787 N N . LEU A 1 108 ? 7.258 -12.827 9.208 1.00 85.25 108 LEU A N 1
ATOM 788 C CA . LEU A 1 108 ? 5.867 -12.409 9.159 1.00 85.25 108 LEU A CA 1
ATOM 789 C C . LEU A 1 108 ? 4.978 -13.655 9.205 1.00 85.25 108 LEU A C 1
ATOM 791 O O . LEU A 1 108 ? 4.645 -14.248 8.183 1.00 85.25 108 LEU A O 1
ATOM 795 N N . ARG A 1 109 ? 4.570 -14.057 10.411 1.00 81.25 109 ARG A N 1
ATOM 796 C CA . ARG A 1 109 ? 3.593 -15.139 10.576 1.00 81.25 109 ARG A CA 1
ATOM 797 C C . ARG A 1 109 ? 2.194 -14.656 10.215 1.00 81.25 109 ARG A C 1
ATOM 799 O O . ARG A 1 109 ? 1.475 -14.126 11.063 1.00 81.25 109 ARG A O 1
ATOM 806 N N . VAL A 1 110 ? 1.828 -14.839 8.952 1.00 81.25 110 VAL A N 1
ATOM 807 C CA . VAL A 1 110 ? 0.470 -14.616 8.457 1.00 81.25 110 VAL A CA 1
ATOM 808 C C . VAL A 1 110 ? -0.434 -15.751 8.966 1.00 81.25 110 VAL A C 1
ATOM 810 O O . VAL A 1 110 ? -0.117 -16.917 8.734 1.00 81.25 110 VAL A O 1
ATOM 813 N N . PRO A 1 111 ? -1.529 -15.459 9.695 1.00 80.50 111 PRO A N 1
ATOM 814 C CA . PRO A 1 111 ? -2.457 -16.481 10.165 1.00 80.50 111 PRO A CA 1
ATOM 815 C C . PRO A 1 111 ? -3.068 -17.278 9.011 1.00 80.50 111 PRO A C 1
ATOM 817 O O . PRO A 1 111 ? -3.406 -16.714 7.968 1.00 80.50 111 PRO A O 1
ATOM 820 N N . ALA A 1 112 ? -3.276 -18.577 9.224 1.00 79.75 112 ALA A N 1
ATOM 821 C CA . ALA A 1 112 ? -3.972 -19.423 8.261 1.00 79.75 112 ALA A CA 1
ATOM 822 C C . ALA A 1 112 ? -5.376 -18.869 7.957 1.00 79.75 112 ALA A C 1
ATOM 824 O O . ALA A 1 112 ? -6.077 -18.397 8.854 1.00 79.75 112 ALA A O 1
ATOM 825 N N . GLY A 1 113 ? -5.781 -18.925 6.687 1.00 79.88 113 GLY A N 1
ATOM 826 C CA . GLY A 1 113 ? -7.060 -18.376 6.224 1.00 79.88 113 GLY A CA 1
ATOM 827 C C . GLY A 1 113 ? -7.069 -16.859 5.995 1.00 79.88 113 GLY A C 1
ATOM 828 O O . GLY A 1 113 ? -8.113 -16.321 5.633 1.00 79.88 113 GLY A O 1
ATOM 829 N N . THR A 1 114 ? -5.934 -16.169 6.170 1.00 86.44 114 THR A N 1
ATOM 830 C CA . THR A 1 114 ? -5.780 -14.771 5.734 1.00 86.44 114 THR A CA 1
ATOM 831 C C . THR A 1 114 ? -5.941 -14.686 4.217 1.00 86.44 114 THR A C 1
ATOM 833 O O . THR A 1 114 ? -5.245 -15.380 3.477 1.00 86.44 114 THR A O 1
ATOM 836 N N . GLU A 1 115 ? -6.841 -13.825 3.743 1.00 90.00 115 GLU A N 1
ATOM 837 C CA . GLU A 1 115 ? -6.955 -13.543 2.312 1.00 90.00 115 GLU A CA 1
ATOM 838 C C . GLU A 1 115 ? -5.767 -12.691 1.853 1.00 90.00 115 GLU A C 1
ATOM 840 O O . GLU A 1 115 ? -5.445 -11.674 2.476 1.00 90.00 115 GLU A O 1
ATOM 845 N N . VAL A 1 116 ? -5.138 -13.103 0.750 1.00 91.81 116 VAL A N 1
ATOM 846 C CA . VAL A 1 116 ? -4.009 -12.389 0.147 1.00 91.81 116 VAL A CA 1
ATOM 847 C C . VAL A 1 116 ? -4.403 -11.789 -1.188 1.00 91.81 116 VAL A C 1
ATOM 849 O O . VAL A 1 116 ? -5.005 -12.458 -2.030 1.00 91.81 116 VAL A O 1
ATOM 852 N N . PHE A 1 117 ? -4.034 -10.528 -1.380 1.00 94.56 117 PHE A N 1
ATOM 853 C CA . PHE A 1 117 ? -4.285 -9.765 -2.594 1.00 94.56 117 PHE A CA 1
ATOM 854 C C . PHE A 1 117 ? -2.972 -9.531 -3.340 1.00 94.56 117 PHE A C 1
ATOM 856 O O . PHE A 1 117 ? -2.009 -9.023 -2.773 1.00 94.56 117 PHE A O 1
ATOM 863 N N . LYS A 1 118 ? -2.939 -9.926 -4.610 1.00 95.06 118 LYS A N 1
ATOM 864 C CA . LYS A 1 118 ? -1.805 -9.771 -5.523 1.00 95.06 118 LYS A CA 1
ATOM 865 C C . LYS A 1 118 ? -1.947 -8.443 -6.276 1.00 95.06 118 LYS A C 1
ATOM 867 O O . LYS A 1 118 ? -3.015 -8.163 -6.831 1.00 95.06 118 LYS A O 1
ATOM 872 N N . LEU A 1 119 ? -0.905 -7.621 -6.245 1.00 94.88 119 LEU A N 1
ATOM 873 C CA . LEU A 1 119 ? -0.824 -6.283 -6.840 1.00 94.88 119 LEU A CA 1
ATOM 874 C C . LEU A 1 119 ? 0.117 -6.304 -8.052 1.00 94.88 119 LEU A C 1
ATOM 876 O O . LEU A 1 119 ? 0.946 -7.204 -8.174 1.00 94.88 119 LEU A O 1
ATOM 880 N N . GLY A 1 120 ? -0.021 -5.330 -8.958 1.00 93.44 120 GLY A N 1
ATOM 881 C CA . GLY A 1 120 ? 0.928 -5.126 -10.064 1.00 93.44 120 GLY A CA 1
ATOM 882 C C . GLY A 1 120 ? 1.080 -6.330 -11.003 1.00 93.44 120 GLY A C 1
ATOM 883 O O . GLY A 1 120 ? 2.160 -6.590 -11.524 1.00 93.44 120 GLY A O 1
ATOM 884 N N . PHE A 1 121 ? 0.021 -7.129 -11.161 1.00 92.81 121 PHE A N 1
ATOM 885 C CA . PHE A 1 121 ? 0.045 -8.355 -11.966 1.00 92.81 121 PHE A CA 1
ATOM 886 C C . PHE A 1 121 ? -0.207 -8.109 -13.463 1.00 92.81 121 PHE A C 1
ATOM 888 O O . PHE A 1 121 ? 0.008 -9.023 -14.264 1.00 92.81 121 PHE A O 1
ATOM 895 N N . GLU A 1 122 ? -0.681 -6.914 -13.832 1.00 91.88 122 GLU A N 1
ATOM 896 C CA . GLU A 1 122 ? -0.866 -6.482 -15.220 1.00 91.88 122 GLU A CA 1
ATOM 897 C C . GLU A 1 122 ? 0.420 -5.838 -15.729 1.00 91.88 122 GLU A C 1
ATOM 899 O O . GLU A 1 122 ? 0.939 -4.913 -15.122 1.00 91.88 122 GLU A O 1
ATOM 904 N N . ASN A 1 123 ? 0.943 -6.299 -16.862 1.00 90.62 123 ASN A N 1
ATOM 905 C CA . ASN A 1 123 ? 2.296 -5.937 -17.277 1.00 90.62 123 ASN A CA 1
ATOM 906 C C . ASN A 1 123 ? 2.421 -4.486 -17.763 1.00 90.62 123 ASN A C 1
ATOM 908 O O . ASN A 1 123 ? 3.543 -4.019 -17.930 1.00 90.62 123 ASN A O 1
ATOM 912 N N . SER A 1 124 ? 1.311 -3.813 -18.072 1.00 89.25 124 SER A N 1
ATOM 913 C CA . SER A 1 124 ? 1.282 -2.449 -18.618 1.00 89.25 124 SER A CA 1
ATOM 914 C C . SER A 1 124 ? 0.886 -1.368 -17.610 1.00 89.25 124 SER A C 1
ATOM 916 O O . SER A 1 124 ? 0.837 -0.197 -17.994 1.00 89.25 124 SER A O 1
ATOM 918 N N . GLU A 1 125 ? 0.597 -1.741 -16.362 1.00 90.19 125 GLU A N 1
ATOM 919 C CA . GLU A 1 125 ? 0.076 -0.837 -15.335 1.00 90.19 125 GLU A CA 1
ATOM 920 C C . GLU A 1 125 ? 0.839 -0.997 -14.015 1.00 90.19 125 GLU A C 1
ATOM 922 O O . GLU A 1 125 ? 0.972 -2.098 -13.486 1.00 90.19 125 GLU A O 1
ATOM 927 N N . ASP A 1 126 ? 1.306 0.114 -13.456 1.00 90.06 126 ASP A N 1
ATOM 928 C CA . ASP A 1 126 ? 1.834 0.174 -12.101 1.00 90.06 126 ASP A CA 1
ATOM 929 C C . ASP A 1 126 ? 0.696 0.179 -11.066 1.00 90.06 126 ASP A C 1
ATOM 931 O O . ASP A 1 126 ? -0.434 0.601 -11.336 1.00 90.06 126 ASP A O 1
ATOM 935 N N . MET A 1 127 ? 0.981 -0.296 -9.853 1.00 92.88 127 MET A N 1
ATOM 936 C CA . MET A 1 127 ? -0.036 -0.433 -8.810 1.00 92.88 127 MET A CA 1
ATOM 937 C C . MET A 1 127 ? 0.542 -0.226 -7.414 1.00 92.88 127 MET A C 1
ATOM 939 O O . MET A 1 127 ? 1.012 -1.164 -6.781 1.00 92.88 127 MET A O 1
ATOM 943 N N . TYR A 1 128 ? 0.393 0.988 -6.878 1.00 92.75 128 TYR A N 1
ATOM 944 C CA . TYR A 1 128 ? 0.727 1.250 -5.475 1.00 92.75 128 TYR A CA 1
ATOM 945 C C . TYR A 1 128 ? -0.415 0.926 -4.512 1.00 92.75 128 TYR A C 1
ATOM 947 O O . TYR A 1 128 ? -0.174 0.444 -3.412 1.00 92.75 128 TYR A O 1
ATOM 955 N N . SER A 1 129 ? -1.669 1.215 -4.861 1.00 95.94 129 SER A N 1
ATOM 956 C CA . SER A 1 129 ? -2.775 0.953 -3.936 1.00 95.94 129 SER A CA 1
ATOM 957 C C . SER A 1 129 ? -3.183 -0.518 -3.944 1.00 95.94 129 SER A C 1
ATOM 959 O O . SER A 1 129 ? -3.506 -1.090 -4.987 1.00 95.94 129 SER A O 1
ATOM 961 N N . ALA A 1 130 ? -3.281 -1.110 -2.755 1.00 97.38 130 ALA A N 1
ATOM 962 C CA . ALA A 1 130 ? -3.735 -2.483 -2.585 1.00 97.38 130 ALA A CA 1
ATOM 963 C C . ALA A 1 130 ? -5.229 -2.679 -2.876 1.00 97.38 130 ALA A C 1
ATOM 965 O O . ALA A 1 130 ? -5.668 -3.815 -3.048 1.00 97.38 130 ALA A O 1
ATOM 966 N N . LEU A 1 131 ? -6.035 -1.612 -2.948 1.00 97.19 131 LEU A N 1
ATOM 967 C CA . LEU A 1 131 ? -7.493 -1.717 -3.096 1.00 97.19 131 LEU A CA 1
ATOM 968 C C . LEU A 1 131 ? -7.931 -2.338 -4.432 1.00 97.19 131 LEU A C 1
ATOM 970 O O . LEU A 1 131 ? -8.955 -3.037 -4.493 1.00 97.19 131 LEU A O 1
ATOM 974 N N . ALA A 1 132 ? -7.141 -2.123 -5.485 1.00 95.38 132 ALA A N 1
ATOM 975 C CA . ALA A 1 132 ? -7.314 -2.769 -6.783 1.00 95.38 132 ALA A CA 1
ATOM 976 C C . ALA A 1 132 ? -6.706 -4.184 -6.835 1.00 95.38 132 ALA A C 1
ATOM 978 O O . ALA A 1 132 ? -7.093 -4.971 -7.705 1.00 95.38 132 ALA A O 1
ATOM 979 N N . GLY A 1 133 ? -5.829 -4.526 -5.886 1.00 96.38 133 GLY A N 1
ATOM 980 C CA . GLY A 1 133 ? -5.201 -5.837 -5.766 1.00 96.38 133 GLY A CA 1
ATOM 981 C C . GLY A 1 133 ? -6.230 -6.963 -5.754 1.00 96.38 133 GLY A C 1
ATOM 982 O O . GLY A 1 133 ? -7.333 -6.819 -5.215 1.00 96.38 133 GLY A O 1
ATOM 983 N N . ARG A 1 134 ? -5.886 -8.079 -6.394 1.00 96.38 134 ARG A N 1
ATOM 984 C CA . ARG A 1 134 ? -6.810 -9.174 -6.703 1.00 96.38 134 ARG A CA 1
ATOM 985 C C . ARG A 1 134 ? -6.570 -10.378 -5.817 1.00 96.38 134 ARG A C 1
ATOM 987 O O . ARG A 1 134 ? -5.429 -10.763 -5.584 1.00 96.38 134 ARG A O 1
ATOM 994 N N . GLN A 1 135 ? -7.650 -10.965 -5.312 1.00 93.75 135 GLN A N 1
ATOM 995 C CA . GLN A 1 135 ? -7.560 -12.090 -4.392 1.00 93.75 135 GLN A CA 1
ATOM 996 C C . GLN A 1 135 ? -6.870 -13.294 -5.053 1.00 93.75 135 GLN A C 1
ATOM 998 O O . GLN A 1 135 ? -7.392 -13.861 -6.016 1.00 93.75 135 GLN A O 1
ATOM 1003 N N . GLY A 1 136 ? -5.741 -13.723 -4.487 1.00 89.00 136 GLY A N 1
ATOM 1004 C CA . GLY A 1 136 ? -5.091 -14.982 -4.845 1.00 89.00 136 GLY A CA 1
ATOM 1005 C C . GLY A 1 136 ? -5.899 -16.207 -4.400 1.00 89.00 136 GLY A C 1
ATOM 1006 O O . GLY A 1 136 ? -7.059 -16.113 -3.980 1.00 89.00 136 GLY A O 1
ATOM 1007 N N . GLU A 1 137 ? -5.290 -17.384 -4.471 1.00 79.44 137 GLU A N 1
ATOM 1008 C CA . GLU A 1 137 ? -5.813 -18.556 -3.767 1.00 79.44 137 GLU A CA 1
ATOM 1009 C C . GLU A 1 137 ? -5.156 -18.682 -2.392 1.00 79.44 137 GLU A C 1
ATOM 1011 O O . GLU A 1 137 ? -4.006 -18.300 -2.187 1.00 79.44 137 GLU A O 1
ATOM 1016 N N . ALA A 1 138 ? -5.912 -19.185 -1.420 1.00 66.06 138 ALA A N 1
ATOM 1017 C CA . ALA A 1 138 ? -5.310 -19.677 -0.190 1.00 66.06 138 ALA A CA 1
ATOM 1018 C C . ALA A 1 138 ? -4.659 -21.027 -0.515 1.00 66.06 138 ALA A C 1
ATOM 1020 O O . ALA A 1 138 ? -5.311 -21.855 -1.156 1.00 66.06 138 ALA A O 1
ATOM 1021 N N . ALA A 1 139 ? -3.417 -21.272 -0.089 1.00 60.12 139 ALA A N 1
ATOM 1022 C CA . ALA A 1 139 ? -2.875 -22.619 -0.219 1.00 60.12 139 ALA A CA 1
ATOM 1023 C C . ALA A 1 139 ? -3.627 -23.561 0.737 1.00 60.12 139 ALA A C 1
ATOM 1025 O O . ALA A 1 139 ? -4.023 -23.169 1.840 1.00 60.12 139 ALA A O 1
ATOM 1026 N N . GLU A 1 140 ? -3.840 -24.808 0.312 1.00 53.59 140 GLU A N 1
ATOM 1027 C CA . GLU A 1 140 ? -4.647 -25.800 1.040 1.00 53.59 140 GLU A CA 1
ATOM 1028 C C . GLU A 1 140 ? -4.116 -26.118 2.452 1.00 53.59 140 GLU A C 1
ATOM 1030 O O . GLU A 1 140 ? -4.871 -26.559 3.317 1.00 53.59 140 GLU A O 1
ATOM 1035 N N . ASP A 1 141 ? -2.834 -25.865 2.714 1.00 55.56 141 ASP A N 1
ATOM 1036 C CA . ASP A 1 141 ? -2.150 -26.083 3.993 1.00 55.56 141 ASP A CA 1
ATOM 1037 C C . ASP A 1 141 ? -2.025 -24.810 4.854 1.00 55.56 141 ASP A C 1
ATOM 1039 O O . ASP A 1 141 ? -1.331 -24.802 5.874 1.00 55.56 141 ASP A O 1
ATOM 1043 N N . GLY A 1 142 ? -2.699 -23.725 4.463 1.00 49.66 142 GLY A N 1
ATOM 1044 C CA . GLY A 1 142 ? -2.602 -22.432 5.133 1.00 49.66 142 GLY A CA 1
ATOM 1045 C C . GLY A 1 142 ? -1.317 -21.665 4.814 1.00 49.66 142 GLY A C 1
ATOM 1046 O O . GLY A 1 142 ? -1.081 -20.623 5.431 1.00 49.66 142 GLY A O 1
ATOM 1047 N N . THR A 1 143 ? -0.504 -22.143 3.866 1.00 56.06 143 THR A N 1
ATOM 1048 C CA . THR A 1 143 ? 0.548 -21.335 3.246 1.00 56.06 143 THR A CA 1
ATOM 1049 C C . THR A 1 143 ? -0.048 -20.382 2.203 1.00 56.06 143 THR A C 1
ATOM 1051 O O . THR A 1 143 ? -1.256 -20.347 1.951 1.00 56.06 143 THR A O 1
ATOM 1054 N N . LEU A 1 144 ? 0.785 -19.508 1.657 1.00 65.00 144 LEU A N 1
ATOM 1055 C CA . LEU A 1 144 ? 0.359 -18.476 0.721 1.00 65.00 144 LEU A CA 1
ATOM 1056 C C . LEU A 1 144 ? 0.692 -18.941 -0.694 1.00 65.00 144 LEU A C 1
ATOM 1058 O O . LEU A 1 144 ? 1.796 -19.432 -0.913 1.00 65.00 144 LEU A O 1
ATOM 1062 N N . ASP A 1 145 ? -0.266 -18.816 -1.620 1.00 71.06 145 ASP A N 1
ATOM 1063 C CA . ASP A 1 145 ? -0.140 -19.280 -3.008 1.00 71.06 145 ASP A CA 1
ATOM 1064 C C . ASP A 1 145 ? 0.994 -18.552 -3.744 1.00 71.06 145 ASP A C 1
ATOM 1066 O O . ASP A 1 145 ? 0.815 -17.437 -4.248 1.00 71.06 145 ASP A O 1
ATOM 1070 N N . ASP A 1 146 ? 2.155 -19.207 -3.819 1.00 77.00 146 ASP A N 1
ATOM 1071 C CA . ASP A 1 146 ? 3.296 -18.768 -4.616 1.00 77.00 146 ASP A CA 1
ATOM 1072 C C . ASP A 1 146 ? 3.316 -19.377 -6.027 1.00 77.00 146 ASP A C 1
ATOM 1074 O O . ASP A 1 146 ? 4.231 -19.095 -6.810 1.00 77.00 146 ASP A O 1
ATOM 1078 N N . ALA A 1 147 ? 2.296 -20.167 -6.385 1.00 80.38 147 ALA A N 1
ATOM 1079 C CA . ALA A 1 147 ? 2.183 -20.740 -7.711 1.00 80.38 147 ALA A CA 1
ATOM 1080 C C . ALA A 1 147 ? 1.835 -19.653 -8.735 1.00 80.38 147 ALA A C 1
ATOM 1082 O O . ALA A 1 147 ? 0.985 -18.783 -8.525 1.00 80.38 147 ALA A O 1
ATOM 1083 N N . VAL A 1 148 ? 2.510 -19.730 -9.880 1.00 85.00 148 VAL A N 1
ATOM 1084 C CA . VAL A 1 148 ? 2.261 -18.868 -11.036 1.00 85.00 148 VAL A CA 1
ATOM 1085 C C . VAL A 1 148 ? 1.504 -19.676 -12.075 1.00 85.00 148 VAL A C 1
ATOM 1087 O O . VAL A 1 148 ? 1.969 -20.732 -12.511 1.00 85.00 148 VAL A O 1
ATOM 1090 N N . ARG A 1 149 ? 0.340 -19.181 -12.488 1.00 87.69 149 ARG A N 1
ATOM 1091 C CA . ARG A 1 149 ? -0.480 -19.817 -13.523 1.00 87.69 149 ARG A CA 1
ATOM 1092 C C . ARG A 1 149 ? -0.022 -19.396 -14.918 1.00 87.69 149 ARG A C 1
ATOM 1094 O O . ARG A 1 149 ? 0.620 -18.362 -15.102 1.00 87.69 149 ARG A O 1
ATOM 1101 N N . ALA A 1 150 ? -0.383 -20.208 -15.913 1.00 86.00 150 ALA A N 1
ATOM 1102 C CA . ALA A 1 150 ? -0.051 -19.950 -17.316 1.00 86.00 150 ALA A CA 1
ATOM 1103 C C . ALA A 1 150 ? -0.609 -18.603 -17.813 1.00 86.00 150 ALA A C 1
ATOM 1105 O O . ALA A 1 150 ? 0.076 -17.901 -18.549 1.00 86.00 150 ALA A O 1
ATOM 1106 N N . ASP A 1 151 ? -1.808 -18.233 -17.355 1.00 89.38 151 ASP A N 1
ATOM 1107 C CA . ASP A 1 151 ? -2.419 -16.921 -17.578 1.00 89.38 151 ASP A CA 1
ATOM 1108 C C . ASP A 1 151 ? -2.814 -16.291 -16.232 1.00 89.38 151 ASP A C 1
ATOM 1110 O O . ASP A 1 151 ? -3.985 -16.164 -15.875 1.00 89.38 151 ASP A O 1
ATOM 1114 N N . GLU A 1 152 ? -1.798 -15.992 -15.415 1.00 89.81 152 GLU A N 1
ATOM 1115 C CA . GLU A 1 152 ? -1.975 -15.420 -14.072 1.00 89.81 152 GLU A CA 1
ATOM 1116 C C . GLU A 1 152 ? -2.739 -14.084 -14.107 1.00 89.81 152 GLU A C 1
ATOM 1118 O O . GLU A 1 152 ? -3.527 -13.818 -13.204 1.00 89.81 152 GLU A O 1
ATOM 1123 N N . ALA A 1 153 ? -2.551 -13.263 -15.148 1.00 89.88 153 ALA A N 1
ATOM 1124 C CA . ALA A 1 153 ? -3.224 -11.970 -15.262 1.00 89.88 153 ALA A CA 1
ATOM 1125 C C . ALA A 1 153 ? -4.728 -12.139 -15.515 1.00 89.88 153 ALA A C 1
ATOM 1127 O O . ALA A 1 153 ? -5.528 -11.570 -14.771 1.00 89.88 153 ALA A O 1
ATOM 1128 N N . ALA A 1 154 ? -5.126 -12.977 -16.484 1.00 92.19 154 ALA A N 1
ATOM 1129 C CA . ALA A 1 154 ? -6.541 -13.267 -16.713 1.00 92.19 154 ALA A CA 1
ATOM 1130 C C . ALA A 1 154 ? -7.180 -13.944 -15.495 1.00 92.19 154 ALA A C 1
ATOM 1132 O O . ALA A 1 154 ? -8.278 -13.569 -15.085 1.00 92.19 154 ALA A O 1
ATOM 1133 N N . PHE A 1 155 ? -6.463 -14.885 -14.866 1.00 92.25 155 PHE A N 1
ATOM 1134 C CA . PHE A 1 155 ? -6.920 -15.525 -13.637 1.00 92.25 155 PHE A CA 1
ATOM 1135 C C . PHE A 1 155 ? -7.218 -14.495 -12.544 1.00 92.25 155 PHE A C 1
ATOM 1137 O O . PHE A 1 155 ? -8.315 -14.505 -11.995 1.00 92.25 155 PHE A O 1
ATOM 1144 N N . LEU A 1 156 ? -6.277 -13.594 -12.240 1.00 93.81 156 LEU A N 1
ATOM 1145 C CA . LEU A 1 156 ? -6.443 -12.577 -11.198 1.00 93.81 156 LEU A CA 1
ATOM 1146 C C . LEU A 1 156 ? -7.496 -11.525 -11.563 1.00 93.81 156 LEU A C 1
ATOM 1148 O O . LEU A 1 156 ? -8.215 -11.063 -10.677 1.00 93.81 156 LEU A O 1
ATOM 1152 N N . ALA A 1 157 ? -7.638 -11.167 -12.841 1.00 92.88 157 ALA A N 1
ATOM 1153 C CA . ALA A 1 157 ? -8.606 -10.170 -13.295 1.00 92.88 157 ALA A CA 1
ATOM 1154 C C . ALA A 1 157 ? -10.059 -10.539 -12.941 1.00 92.88 157 ALA A C 1
ATOM 1156 O O . ALA A 1 157 ? -10.847 -9.648 -12.612 1.00 92.88 157 ALA A O 1
ATOM 1157 N N . GLU A 1 158 ? -10.388 -11.834 -12.941 1.00 94.00 158 GLU A N 1
ATOM 1158 C CA . GLU A 1 158 ? -11.710 -12.369 -12.579 1.00 94.00 158 GLU A CA 1
ATOM 1159 C C . GLU A 1 158 ? -11.938 -12.487 -11.062 1.00 94.00 158 GLU A C 1
ATOM 1161 O O . GLU A 1 158 ? -13.056 -12.747 -10.606 1.00 94.00 158 GLU A O 1
ATOM 1166 N N . ARG A 1 159 ? -10.888 -12.309 -10.254 1.00 95.06 159 ARG A N 1
ATOM 1167 C CA . ARG A 1 159 ? -10.967 -12.413 -8.794 1.00 95.06 159 ARG A CA 1
ATOM 1168 C C . ARG A 1 159 ? -11.500 -11.113 -8.195 1.00 95.06 159 ARG A C 1
ATOM 1170 O O . ARG A 1 159 ? -11.319 -10.037 -8.763 1.00 95.06 159 ARG A O 1
ATOM 1177 N N . PRO A 1 160 ? -12.139 -11.174 -7.020 1.00 95.75 160 PRO A N 1
ATOM 1178 C CA . PRO A 1 160 ? -12.571 -9.966 -6.345 1.00 95.75 160 PRO A CA 1
ATOM 1179 C C . PRO A 1 160 ? -11.367 -9.161 -5.862 1.00 95.75 160 PRO A C 1
ATOM 1181 O O . PRO A 1 160 ? -10.348 -9.709 -5.427 1.00 95.75 160 PRO A O 1
ATOM 1184 N N . SER A 1 161 ? -11.499 -7.843 -5.941 1.00 97.19 161 SER A N 1
ATOM 1185 C CA . SER A 1 161 ? -10.493 -6.920 -5.441 1.00 97.19 161 SER A CA 1
ATOM 1186 C C . SER A 1 161 ? -10.599 -6.733 -3.928 1.00 97.19 161 SER A C 1
ATOM 1188 O O . SER A 1 161 ? -11.656 -6.977 -3.335 1.00 97.19 161 SER A O 1
ATOM 1190 N N . LEU A 1 162 ? -9.536 -6.228 -3.297 1.00 97.00 162 LEU A N 1
ATOM 1191 C CA . LEU A 1 162 ? -9.577 -5.856 -1.881 1.00 97.00 162 LEU A CA 1
ATOM 1192 C C . LEU A 1 162 ? -10.712 -4.862 -1.606 1.00 97.00 162 LEU A C 1
ATOM 1194 O O . LEU A 1 162 ? -11.499 -5.076 -0.690 1.00 97.00 162 LEU A O 1
ATOM 1198 N N . ARG A 1 163 ? -10.882 -3.836 -2.447 1.00 97.00 163 ARG A N 1
ATOM 1199 C CA . ARG A 1 163 ? -12.013 -2.895 -2.360 1.00 97.00 163 ARG A CA 1
ATOM 1200 C C . ARG A 1 163 ? -13.369 -3.600 -2.322 1.00 97.00 163 ARG A C 1
ATOM 1202 O O . ARG A 1 163 ? -14.198 -3.274 -1.475 1.00 97.00 163 ARG A O 1
ATOM 1209 N N . GLN A 1 164 ? -13.600 -4.561 -3.221 1.00 96.06 164 GLN A N 1
ATOM 1210 C CA . GLN A 1 164 ? -14.850 -5.326 -3.239 1.00 96.06 164 GLN A CA 1
ATOM 1211 C C . GLN A 1 164 ? -15.020 -6.120 -1.942 1.00 96.06 164 GLN A C 1
ATOM 1213 O O . GLN A 1 164 ? -16.082 -6.060 -1.329 1.00 96.06 164 GLN A O 1
ATOM 1218 N N . ARG A 1 165 ? -13.953 -6.770 -1.463 1.00 94.88 165 ARG A N 1
ATOM 1219 C CA . ARG A 1 165 ? -13.964 -7.532 -0.207 1.00 94.88 165 ARG A CA 1
ATOM 1220 C C . ARG A 1 165 ? -14.235 -6.667 1.022 1.00 94.88 165 ARG A C 1
ATOM 1222 O O . ARG A 1 165 ? -14.997 -7.086 1.892 1.00 94.88 165 ARG A O 1
ATOM 1229 N N . LEU A 1 166 ? -13.681 -5.456 1.087 1.00 94.94 166 LEU A N 1
ATOM 1230 C CA . LEU A 1 166 ? -13.991 -4.495 2.150 1.00 94.94 166 LEU A CA 1
ATOM 1231 C C . LEU A 1 166 ? -15.478 -4.103 2.132 1.00 94.94 166 LEU A C 1
ATOM 1233 O O . LEU A 1 166 ? -16.107 -4.041 3.189 1.00 94.94 166 LEU A O 1
ATOM 1237 N N . GLY A 1 167 ? -16.047 -3.889 0.941 1.00 93.56 167 GLY A N 1
ATOM 1238 C CA . GLY A 1 167 ? -17.467 -3.579 0.760 1.00 93.56 167 GLY A CA 1
ATOM 1239 C C . GLY A 1 167 ? -18.393 -4.730 1.160 1.00 93.56 167 GLY A C 1
ATOM 1240 O O . GLY A 1 167 ? -19.308 -4.534 1.956 1.00 93.56 167 GLY A O 1
ATOM 1241 N N . GLU A 1 168 ? -18.128 -5.942 0.671 1.00 93.69 168 GLU A N 1
ATOM 1242 C CA . GLU A 1 168 ? -18.907 -7.153 0.975 1.00 93.69 168 GLU A CA 1
ATOM 1243 C C . GLU A 1 168 ? -18.925 -7.489 2.470 1.00 93.69 168 GLU A C 1
ATOM 1245 O O . GLU A 1 168 ? -19.944 -7.930 3.000 1.00 93.69 168 GLU A O 1
ATOM 1250 N N . ARG A 1 169 ? -17.804 -7.258 3.162 1.00 91.69 169 ARG A N 1
ATOM 1251 C CA . ARG A 1 169 ? -17.678 -7.473 4.610 1.00 91.69 169 ARG A CA 1
ATOM 1252 C C . ARG A 1 169 ? -18.198 -6.295 5.441 1.00 91.69 169 ARG A C 1
ATOM 1254 O O . ARG A 1 169 ? -18.187 -6.381 6.666 1.00 91.69 169 ARG A O 1
ATOM 1261 N N . GLY A 1 170 ? -18.631 -5.200 4.810 1.00 92.06 170 GLY A N 1
ATOM 1262 C CA . GLY A 1 170 ? -19.095 -3.998 5.505 1.00 92.06 170 GLY A CA 1
ATOM 1263 C C . GLY A 1 170 ? -18.033 -3.406 6.433 1.00 92.06 170 GLY A C 1
ATOM 1264 O O . GLY A 1 170 ? -18.357 -2.965 7.536 1.00 92.06 170 GLY A O 1
ATOM 1265 N N . VAL A 1 171 ? -16.759 -3.445 6.022 1.00 92.50 171 VAL A N 1
ATOM 1266 C CA . VAL A 1 171 ? -15.642 -2.987 6.856 1.00 92.50 171 VAL A CA 1
ATOM 1267 C C . VAL A 1 171 ? -15.790 -1.496 7.138 1.00 92.50 171 VAL A C 1
ATOM 1269 O O . VAL A 1 171 ? -15.981 -0.690 6.230 1.00 92.50 171 VAL A O 1
ATOM 1272 N N . ARG A 1 172 ? -15.689 -1.135 8.420 1.00 91.75 172 ARG A N 1
ATOM 1273 C CA . ARG A 1 172 ? -15.829 0.247 8.906 1.00 91.75 172 ARG A CA 1
ATOM 1274 C C . ARG A 1 172 ? -14.516 0.878 9.341 1.00 91.75 172 ARG A C 1
ATOM 1276 O O . ARG A 1 172 ? -14.401 2.096 9.311 1.00 91.75 172 ARG A O 1
ATOM 1283 N N . ARG A 1 173 ? -13.555 0.068 9.775 1.00 91.44 173 ARG A N 1
ATOM 1284 C CA . ARG A 1 173 ? -12.233 0.524 10.200 1.00 91.44 173 ARG A CA 1
ATOM 1285 C C . ARG A 1 173 ? -11.179 -0.278 9.468 1.00 91.44 173 ARG A C 1
ATOM 1287 O O . ARG A 1 173 ? -11.229 -1.507 9.494 1.00 91.44 173 ARG A O 1
ATOM 1294 N N . LEU A 1 174 ? -10.261 0.420 8.815 1.00 94.38 174 LEU A N 1
ATOM 1295 C CA . LEU A 1 174 ? -9.144 -0.177 8.098 1.00 94.38 174 LEU A CA 1
ATOM 1296 C C . LEU A 1 174 ? -7.845 0.199 8.804 1.00 94.38 174 LEU A C 1
ATOM 1298 O O . LEU A 1 174 ? -7.482 1.369 8.834 1.00 94.38 174 LEU A O 1
ATOM 1302 N N . PHE A 1 175 ? -7.150 -0.795 9.350 1.00 94.25 175 PHE A N 1
ATOM 1303 C CA . PHE A 1 175 ? -5.830 -0.624 9.951 1.00 94.25 175 PHE A CA 1
ATOM 1304 C C . PHE A 1 175 ? -4.764 -1.017 8.929 1.00 94.25 175 PHE A C 1
ATOM 1306 O O . PHE A 1 175 ? -4.799 -2.125 8.395 1.00 94.25 175 PHE A O 1
ATOM 1313 N N . LEU A 1 176 ? -3.831 -0.112 8.655 1.00 95.19 176 LEU A N 1
ATOM 1314 C CA . LEU A 1 176 ? -2.790 -0.262 7.648 1.00 95.19 176 LEU A CA 1
ATOM 1315 C C . LEU A 1 176 ? -1.420 -0.322 8.315 1.00 95.19 176 LEU A C 1
ATOM 1317 O O . LEU A 1 176 ? -1.051 0.560 9.090 1.00 95.19 176 LEU A O 1
ATOM 1321 N N . ALA A 1 177 ? -0.665 -1.359 7.976 1.00 92.88 177 ALA A N 1
ATOM 1322 C CA . ALA A 1 177 ? 0.731 -1.527 8.339 1.00 92.88 177 ALA A CA 1
ATOM 1323 C C . ALA A 1 177 ? 1.460 -2.234 7.193 1.00 92.88 177 ALA A C 1
ATOM 1325 O O . ALA A 1 177 ? 0.859 -3.067 6.512 1.00 92.88 177 ALA A O 1
ATOM 1326 N N . GLY A 1 178 ? 2.740 -1.940 6.997 1.00 92.81 178 GLY A N 1
ATOM 1327 C CA . GLY A 1 178 ? 3.570 -2.652 6.030 1.00 92.81 178 GLY A CA 1
ATOM 1328 C C . GLY A 1 178 ? 4.550 -1.752 5.298 1.00 92.81 178 GLY A C 1
ATOM 1329 O O . GLY A 1 178 ? 4.952 -0.699 5.794 1.00 92.81 178 GLY A O 1
ATOM 1330 N N . LEU A 1 179 ? 4.951 -2.201 4.111 1.00 93.19 179 LEU A N 1
ATOM 1331 C CA . LEU A 1 179 ? 5.950 -1.540 3.284 1.00 93.19 179 LEU A CA 1
ATOM 1332 C C . LEU A 1 179 ? 5.343 -1.172 1.920 1.00 93.19 179 LEU A C 1
ATOM 1334 O O . LEU A 1 179 ? 4.537 -1.932 1.395 1.00 93.19 179 LEU A O 1
ATOM 1338 N N . ALA A 1 180 ? 5.691 -0.045 1.309 1.00 92.56 180 ALA A N 1
ATOM 1339 C CA . ALA A 1 180 ? 6.424 1.072 1.904 1.00 92.56 180 ALA A CA 1
ATOM 1340 C C . ALA A 1 180 ? 5.469 2.174 2.396 1.00 92.56 180 ALA A C 1
ATOM 1342 O O . ALA A 1 180 ? 4.444 2.435 1.756 1.00 92.56 180 ALA A O 1
ATOM 1343 N N . THR A 1 181 ? 5.798 2.826 3.517 1.00 92.31 181 THR A N 1
ATOM 1344 C CA . THR A 1 181 ? 4.998 3.914 4.120 1.00 92.31 181 THR A CA 1
ATOM 1345 C C . THR A 1 181 ? 4.645 5.004 3.108 1.00 92.31 181 THR A C 1
ATOM 1347 O O . THR A 1 181 ? 3.515 5.479 3.063 1.00 92.31 181 THR A O 1
ATOM 1350 N N . ASP A 1 182 ? 5.623 5.391 2.303 1.00 89.50 182 ASP A N 1
ATOM 1351 C CA . ASP A 1 182 ? 5.623 6.475 1.326 1.00 89.50 182 ASP A CA 1
ATOM 1352 C C . ASP A 1 182 ? 4.996 6.111 -0.028 1.00 89.50 182 ASP A C 1
ATOM 1354 O O . ASP A 1 182 ? 4.605 7.011 -0.776 1.00 89.50 182 ASP A O 1
ATOM 1358 N N . TYR A 1 183 ? 4.790 4.815 -0.284 1.00 90.81 183 TYR A N 1
ATOM 1359 C CA . TYR A 1 183 ? 4.198 4.285 -1.512 1.00 90.81 183 TYR A CA 1
ATOM 1360 C C . TYR A 1 183 ? 2.917 3.504 -1.225 1.00 90.81 183 TYR A C 1
ATOM 1362 O O . TYR A 1 183 ? 1.843 4.101 -1.135 1.00 90.81 183 TYR A O 1
ATOM 1370 N N . VAL A 1 184 ? 3.005 2.179 -1.094 1.00 95.56 184 VAL A N 1
ATOM 1371 C CA . VAL A 1 184 ? 1.843 1.282 -1.040 1.00 95.56 184 VAL A CA 1
ATOM 1372 C C . VAL A 1 184 ? 0.926 1.610 0.134 1.00 95.56 184 VAL A C 1
ATOM 1374 O O . VAL A 1 184 ? -0.289 1.710 -0.038 1.00 95.56 184 VAL A O 1
ATOM 1377 N N . VAL A 1 185 ? 1.490 1.865 1.318 1.00 96.81 185 VAL A N 1
ATOM 1378 C CA . VAL A 1 185 ? 0.703 2.195 2.517 1.00 96.81 185 VAL A CA 1
ATOM 1379 C C . VAL A 1 185 ? -0.028 3.525 2.331 1.00 96.81 185 VAL A C 1
ATOM 1381 O O . VAL A 1 185 ? -1.245 3.582 2.513 1.00 96.81 185 VAL A O 1
ATOM 1384 N N . LYS A 1 186 ? 0.686 4.579 1.911 1.00 95.62 186 LYS A N 1
ATOM 1385 C CA . LYS A 1 186 ? 0.105 5.902 1.644 1.00 95.62 186 LYS A CA 1
ATOM 1386 C C . LYS A 1 186 ? -0.988 5.845 0.583 1.00 95.62 186 LYS A C 1
ATOM 1388 O O . LYS A 1 186 ? -2.084 6.337 0.827 1.00 95.62 186 LYS A O 1
ATOM 1393 N N . ASN A 1 187 ? -0.708 5.269 -0.584 1.00 96.31 187 ASN A N 1
ATOM 1394 C CA . ASN A 1 187 ? -1.667 5.246 -1.690 1.00 96.31 187 ASN A CA 1
ATOM 1395 C C . ASN A 1 187 ? -2.907 4.415 -1.341 1.00 96.31 187 ASN A C 1
ATOM 1397 O O . ASN A 1 187 ? -4.020 4.844 -1.630 1.00 96.31 187 ASN A O 1
ATOM 1401 N N . THR A 1 188 ? -2.733 3.297 -0.628 1.00 98.31 188 THR A N 1
ATOM 1402 C CA . THR A 1 188 ? -3.862 2.510 -0.106 1.00 98.31 188 THR A CA 1
ATOM 1403 C C . THR A 1 188 ? -4.708 3.325 0.875 1.00 98.31 188 THR A C 1
ATOM 1405 O O . THR A 1 188 ? -5.935 3.307 0.786 1.00 98.31 188 THR A O 1
ATOM 1408 N N . ALA A 1 189 ? -4.080 4.066 1.795 1.00 98.12 189 ALA A N 1
ATOM 1409 C CA . ALA A 1 189 ? -4.794 4.901 2.761 1.00 98.12 189 ALA A CA 1
ATOM 1410 C C . ALA A 1 189 ? -5.575 6.036 2.085 1.00 98.12 189 ALA A C 1
ATOM 1412 O O . ALA A 1 189 ? -6.748 6.247 2.391 1.00 98.12 189 ALA A O 1
ATOM 1413 N N . LEU A 1 190 ? -4.936 6.751 1.155 1.00 97.88 190 LEU A N 1
ATOM 1414 C CA . LEU A 1 190 ? -5.544 7.875 0.444 1.00 97.88 190 LEU A CA 1
ATOM 1415 C C . LEU A 1 190 ? -6.710 7.424 -0.441 1.00 97.88 190 LEU A C 1
ATOM 1417 O O . LEU A 1 190 ? -7.769 8.048 -0.394 1.00 97.88 190 LEU A O 1
ATOM 1421 N N . GLU A 1 191 ? -6.566 6.321 -1.184 1.00 97.62 191 GLU A N 1
ATOM 1422 C CA . GLU A 1 191 ? -7.676 5.782 -1.978 1.00 97.62 191 GLU A CA 1
ATOM 1423 C C . GLU A 1 191 ? -8.821 5.302 -1.070 1.00 97.62 191 GLU A C 1
ATOM 1425 O O . GLU A 1 191 ? -9.988 5.562 -1.358 1.00 97.62 191 GLU A O 1
ATOM 1430 N N . ALA A 1 192 ? -8.521 4.661 0.066 1.00 98.12 192 ALA A N 1
ATOM 1431 C CA . ALA A 1 192 ? -9.547 4.223 1.015 1.00 98.12 192 ALA A CA 1
ATOM 1432 C C . ALA A 1 192 ? -10.360 5.404 1.572 1.00 98.12 192 ALA A C 1
ATOM 1434 O O . ALA A 1 192 ? -11.588 5.330 1.638 1.00 98.12 192 ALA A O 1
ATOM 1435 N N . LEU A 1 193 ? -9.686 6.499 1.935 1.00 97.38 193 LEU A N 1
ATOM 1436 C CA . LEU A 1 193 ? -10.321 7.733 2.402 1.00 97.38 193 LEU A CA 1
ATOM 1437 C C . LEU A 1 193 ? -11.149 8.401 1.305 1.00 97.38 193 LEU A C 1
ATOM 1439 O O . LEU A 1 193 ? -12.277 8.819 1.562 1.00 97.38 193 LEU A O 1
ATOM 1443 N N . GLN A 1 194 ? -10.625 8.458 0.079 1.00 97.06 194 GLN A N 1
ATOM 1444 C CA . GLN A 1 194 ? -11.358 8.988 -1.065 1.00 97.06 194 GLN A CA 1
ATOM 1445 C C . GLN A 1 194 ? -12.652 8.198 -1.302 1.00 97.06 194 GLN A C 1
ATOM 1447 O O . GLN A 1 194 ? -13.733 8.781 -1.372 1.00 97.06 194 GLN A O 1
ATOM 1452 N N . LEU A 1 195 ? -12.566 6.868 -1.351 1.00 95.81 195 LEU A N 1
ATOM 1453 C CA . LEU A 1 195 ? -13.732 6.008 -1.544 1.00 95.81 195 LEU A CA 1
ATOM 1454 C C . LEU A 1 195 ? -14.739 6.122 -0.392 1.00 95.81 195 LEU A C 1
ATOM 1456 O O . LEU A 1 195 ? -15.943 6.007 -0.618 1.00 95.81 195 LEU A O 1
ATOM 1460 N N . ALA A 1 196 ? -14.275 6.331 0.842 1.00 94.56 196 ALA A N 1
ATOM 1461 C CA . ALA A 1 196 ? -15.146 6.607 1.981 1.00 94.56 196 ALA A CA 1
ATOM 1462 C C . ALA A 1 196 ? -15.880 7.950 1.816 1.00 94.56 196 ALA A C 1
ATOM 1464 O O . ALA A 1 196 ? -17.098 8.008 1.984 1.00 94.56 196 ALA A O 1
ATOM 1465 N N . ALA A 1 197 ? -15.166 9.009 1.421 1.00 95.19 197 ALA A N 1
ATOM 1466 C CA . ALA A 1 197 ? -15.732 10.340 1.197 1.00 95.19 197 ALA A CA 1
ATOM 1467 C C . ALA A 1 197 ? -16.751 10.367 0.043 1.00 95.19 197 ALA A C 1
ATOM 1469 O O . ALA A 1 197 ? -17.752 11.078 0.113 1.00 95.19 197 ALA A O 1
ATOM 1470 N N . GLU A 1 198 ? -16.530 9.558 -0.993 1.00 95.81 198 GLU A N 1
ATOM 1471 C CA . GLU A 1 198 ? -17.448 9.383 -2.125 1.00 95.81 198 GLU A CA 1
ATOM 1472 C C . GLU A 1 198 ? -18.665 8.496 -1.792 1.00 95.81 198 GLU A C 1
ATOM 1474 O O . GLU A 1 198 ? -19.575 8.366 -2.610 1.00 95.81 198 GLU A O 1
ATOM 1479 N N . GLY A 1 199 ? -18.707 7.874 -0.607 1.00 92.19 199 GLY A N 1
ATOM 1480 C CA . GLY A 1 199 ? -19.772 6.945 -0.213 1.00 92.19 199 GLY A CA 1
ATOM 1481 C C . GLY A 1 199 ? -19.701 5.581 -0.912 1.00 92.19 199 GLY A C 1
ATOM 1482 O O . GLY A 1 199 ? -20.672 4.827 -0.897 1.00 92.19 199 GLY A O 1
ATOM 1483 N N . ASN A 1 200 ? -18.553 5.251 -1.510 1.00 91.56 200 ASN A N 1
ATOM 1484 C CA . ASN A 1 200 ? -18.305 4.001 -2.229 1.00 91.56 200 ASN A CA 1
ATOM 1485 C C . ASN A 1 200 ? -17.928 2.832 -1.296 1.00 91.56 200 ASN A C 1
ATOM 1487 O O . ASN A 1 200 ? -17.854 1.685 -1.739 1.00 91.56 200 ASN A O 1
ATOM 1491 N N . THR A 1 201 ? -17.686 3.096 -0.007 1.00 93.06 201 THR A N 1
ATOM 1492 C CA . THR A 1 201 ? -17.414 2.075 1.021 1.00 93.06 201 THR A CA 1
ATOM 1493 C C . THR A 1 201 ? -18.124 2.402 2.338 1.00 93.06 201 THR A C 1
ATOM 1495 O O . THR A 1 201 ? -18.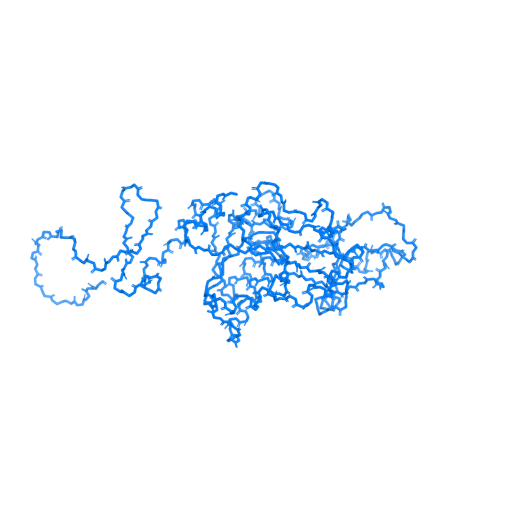588 3.519 2.548 1.00 93.06 2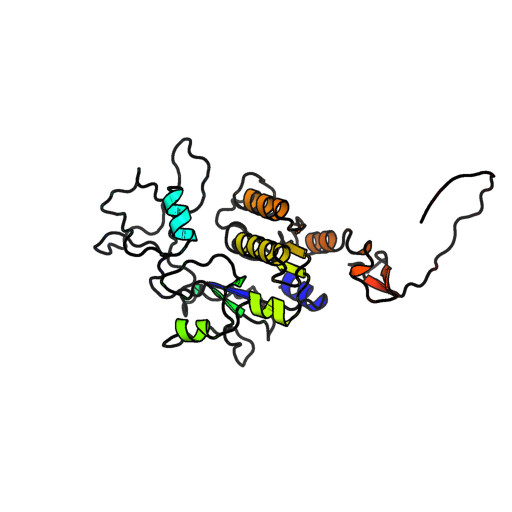01 THR A O 1
ATOM 1498 N N . ALA A 1 202 ? -18.190 1.427 3.253 1.00 91.31 202 ALA A N 1
ATOM 1499 C CA . ALA A 1 202 ? -18.692 1.621 4.619 1.00 91.31 202 ALA A CA 1
ATOM 1500 C C . ALA A 1 202 ? -17.616 2.127 5.604 1.00 91.31 202 ALA A C 1
ATOM 1502 O O . ALA A 1 202 ? -17.884 2.216 6.809 1.00 91.31 202 ALA A O 1
ATOM 1503 N N . LEU A 1 203 ? -16.408 2.424 5.107 1.00 92.38 203 LEU A N 1
ATOM 1504 C CA . LEU A 1 203 ? -15.287 2.876 5.920 1.00 92.38 203 LEU A CA 1
ATOM 1505 C C . LEU A 1 203 ? -15.633 4.201 6.605 1.00 92.38 203 LEU A C 1
ATOM 1507 O O . LEU A 1 203 ? -16.162 5.128 5.999 1.00 92.38 203 LEU A O 1
ATOM 1511 N N . ARG A 1 204 ? -15.329 4.266 7.897 1.00 88.88 204 ARG A N 1
ATOM 1512 C CA . ARG A 1 204 ? -15.444 5.452 8.750 1.00 88.88 204 ARG A CA 1
ATOM 1513 C C . ARG A 1 204 ? -14.099 5.911 9.278 1.00 88.88 204 ARG A C 1
ATOM 1515 O O . ARG A 1 204 ? -13.953 7.077 9.613 1.00 88.88 204 ARG A O 1
ATOM 1522 N N . GLU A 1 205 ? -13.147 4.992 9.369 1.00 89.81 205 GLU A N 1
ATOM 1523 C CA . GLU A 1 205 ? -11.820 5.275 9.884 1.00 89.81 205 GLU A CA 1
ATOM 1524 C C . GLU A 1 205 ? -10.780 4.506 9.071 1.00 89.81 205 GLU A C 1
ATOM 1526 O O . GLU A 1 205 ? -10.923 3.304 8.816 1.00 89.81 205 GLU A O 1
ATOM 1531 N N . VAL A 1 206 ? -9.722 5.211 8.686 1.00 95.25 206 VAL A N 1
ATOM 1532 C CA . VAL A 1 206 ? -8.499 4.626 8.142 1.00 95.25 206 VAL A CA 1
ATOM 1533 C C . VAL A 1 206 ? -7.385 4.970 9.116 1.00 95.25 206 VAL A C 1
ATOM 1535 O O . VAL A 1 206 ? -7.157 6.140 9.420 1.00 95.25 206 VAL A O 1
ATOM 1538 N N . VAL A 1 207 ? -6.720 3.944 9.631 1.00 93.50 207 VAL A N 1
ATOM 1539 C CA . VAL A 1 207 ? -5.719 4.057 10.687 1.00 93.50 207 VAL A CA 1
ATOM 1540 C C . VAL A 1 207 ? -4.393 3.533 10.165 1.00 93.50 207 VAL A C 1
ATOM 1542 O O . VAL A 1 207 ? -4.285 2.360 9.822 1.00 93.50 207 VAL A O 1
ATOM 1545 N N . MET A 1 208 ? -3.370 4.378 10.123 1.00 93.31 208 MET A N 1
ATOM 1546 C CA . MET A 1 208 ? -2.012 3.963 9.783 1.00 93.31 208 MET A CA 1
ATOM 1547 C C . MET A 1 208 ? -1.227 3.656 11.060 1.00 93.31 208 MET A C 1
ATOM 1549 O O . MET A 1 208 ? -1.148 4.485 11.966 1.00 93.31 208 MET A O 1
ATOM 1553 N N . VAL A 1 209 ? -0.648 2.458 11.129 1.00 92.00 209 VAL A N 1
ATOM 1554 C CA . VAL A 1 209 ? 0.112 1.968 12.280 1.00 92.00 209 VAL A CA 1
ATOM 1555 C C . VAL A 1 209 ? 1.606 2.096 12.006 1.00 92.00 209 VAL A C 1
ATOM 1557 O O . VAL A 1 209 ? 2.212 1.312 11.267 1.00 92.00 209 VAL A O 1
ATOM 1560 N N . ASN A 1 210 ? 2.221 3.084 12.649 1.00 88.25 210 ASN A N 1
ATOM 1561 C CA . ASN A 1 210 ? 3.625 3.436 12.464 1.00 88.25 210 ASN A CA 1
ATOM 1562 C C . ASN A 1 210 ? 4.573 2.315 12.921 1.00 88.25 210 ASN A C 1
ATOM 1564 O O . ASN A 1 210 ? 5.460 1.934 12.169 1.00 88.25 210 ASN A O 1
ATOM 1568 N N . ALA A 1 211 ? 4.331 1.703 14.088 1.00 87.19 211 ALA A N 1
ATOM 1569 C CA . ALA A 1 211 ? 5.102 0.567 14.626 1.00 87.19 211 ALA A CA 1
ATOM 1570 C C . ALA A 1 211 ? 5.096 -0.711 13.761 1.00 87.19 211 ALA A C 1
ATOM 1572 O O . ALA A 1 211 ? 5.716 -1.710 14.134 1.00 87.19 211 ALA A O 1
ATOM 1573 N N . GLY A 1 212 ? 4.352 -0.733 12.656 1.00 88.06 212 GLY A N 1
ATOM 1574 C CA . GLY A 1 212 ? 4.330 -1.832 11.693 1.00 88.06 212 GLY A CA 1
ATOM 1575 C C . GLY A 1 212 ? 4.732 -1.414 10.281 1.00 88.06 212 GLY A C 1
ATOM 1576 O O . GLY A 1 212 ? 4.533 -2.208 9.366 1.00 88.06 212 GLY A O 1
ATOM 1577 N N . SER A 1 213 ? 5.250 -0.195 10.093 1.00 90.94 213 SER A N 1
ATOM 1578 C CA . SER A 1 213 ? 5.472 0.379 8.766 1.00 90.94 213 SER A CA 1
ATOM 1579 C C . SER A 1 213 ? 6.820 1.067 8.628 1.00 90.94 213 SER A C 1
ATOM 1581 O O . SER A 1 213 ? 7.387 1.563 9.600 1.00 90.94 213 SER A O 1
ATOM 1583 N N . MET A 1 214 ? 7.326 1.103 7.400 1.00 89.75 214 MET A N 1
ATOM 1584 C CA . MET A 1 214 ? 8.631 1.670 7.072 1.00 89.75 214 MET A CA 1
ATOM 1585 C C . MET A 1 214 ? 8.657 2.111 5.607 1.00 89.75 214 MET A C 1
ATOM 1587 O O . MET A 1 214 ? 8.043 1.463 4.759 1.00 89.75 214 MET A O 1
ATOM 1591 N N . GLY A 1 215 ? 9.276 3.258 5.330 1.00 88.81 215 GLY A N 1
ATOM 1592 C CA . GLY A 1 215 ? 9.436 3.788 3.977 1.00 88.81 215 GLY A CA 1
ATOM 1593 C C . GLY A 1 215 ? 10.581 3.129 3.212 1.00 88.81 215 GLY A C 1
ATOM 1594 O O . GLY A 1 215 ? 11.423 2.458 3.810 1.00 88.81 215 GLY A O 1
ATOM 1595 N N . VAL A 1 216 ? 10.620 3.318 1.890 1.00 84.94 216 VAL A N 1
ATOM 1596 C CA . VAL A 1 216 ? 11.691 2.757 1.036 1.00 84.94 216 VAL A CA 1
ATOM 1597 C C . VAL A 1 216 ? 13.051 3.365 1.384 1.00 84.94 216 VAL A C 1
ATOM 1599 O O . VAL A 1 216 ? 14.060 2.661 1.398 1.00 84.94 216 VAL A O 1
ATOM 1602 N N . PHE A 1 217 ? 13.064 4.669 1.664 1.00 77.12 217 PHE A N 1
ATOM 1603 C CA . PHE A 1 217 ? 14.278 5.482 1.778 1.00 77.12 217 PHE A CA 1
ATOM 1604 C C . PHE A 1 217 ? 14.540 6.014 3.186 1.00 77.12 217 PHE A C 1
ATOM 1606 O O . PHE A 1 217 ? 15.450 6.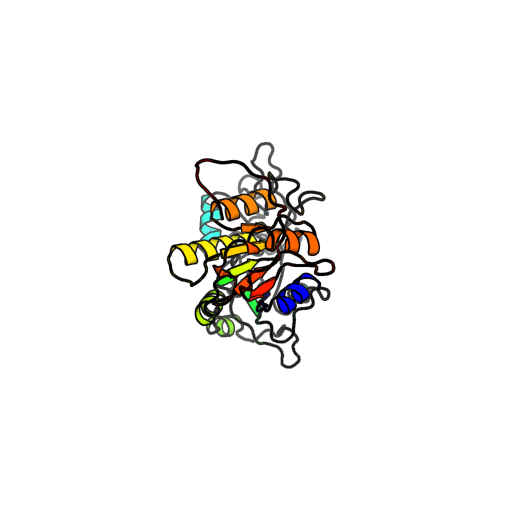814 3.379 1.00 77.12 217 PHE A O 1
ATOM 1613 N N . ASP A 1 218 ? 13.770 5.560 4.174 1.00 81.00 218 ASP A N 1
ATOM 1614 C CA . ASP A 1 218 ? 13.957 5.968 5.562 1.00 81.00 218 ASP A CA 1
ATOM 1615 C C . ASP A 1 218 ? 15.409 5.698 6.008 1.00 81.00 218 ASP A C 1
ATOM 1617 O O . ASP A 1 218 ? 15.910 4.567 5.948 1.00 81.00 218 ASP A O 1
ATOM 1621 N N . ALA A 1 219 ? 16.095 6.734 6.487 1.00 75.00 219 ALA A N 1
ATOM 1622 C CA . ALA A 1 219 ? 17.411 6.596 7.087 1.00 75.00 219 ALA A CA 1
ATOM 1623 C C . ALA A 1 219 ? 17.298 6.112 8.546 1.00 75.00 219 ALA A C 1
ATOM 1625 O O . ALA A 1 219 ? 16.243 6.237 9.178 1.00 75.00 219 ALA A O 1
ATOM 1626 N N . PRO A 1 220 ? 18.389 5.594 9.150 1.00 68.81 220 PRO A N 1
ATOM 1627 C CA . PRO A 1 220 ? 18.461 5.355 10.591 1.00 68.81 220 PRO A CA 1
ATOM 1628 C C . PRO A 1 220 ? 18.053 6.591 11.403 1.00 68.81 220 PRO A C 1
ATOM 1630 O O . PRO A 1 220 ? 18.832 7.522 11.575 1.00 68.81 220 PRO A O 1
ATOM 1633 N N . GLY A 1 221 ? 16.825 6.572 11.919 1.00 64.88 221 GLY A N 1
ATOM 1634 C CA . GLY A 1 221 ? 16.216 7.703 12.614 1.00 64.88 221 GLY A CA 1
ATOM 1635 C C . GLY A 1 221 ? 14.826 8.021 12.081 1.00 64.88 221 GLY A C 1
ATOM 1636 O O . GLY A 1 221 ? 13.928 8.197 12.885 1.00 64.88 221 GLY A O 1
ATOM 1637 N N . ASP A 1 222 ? 14.594 7.980 10.773 1.00 68.12 222 ASP A N 1
ATOM 1638 C CA . ASP A 1 222 ? 13.330 8.422 10.150 1.00 68.12 222 ASP A CA 1
ATOM 1639 C C . ASP A 1 222 ? 12.148 7.492 10.471 1.00 68.12 222 ASP A C 1
ATOM 1641 O O . ASP A 1 222 ? 10.972 7.889 10.478 1.00 68.12 222 ASP A O 1
ATOM 1645 N N . PHE A 1 223 ? 12.475 6.253 10.840 1.00 61.53 223 PHE A N 1
ATOM 1646 C CA . PHE A 1 223 ? 11.534 5.253 11.310 1.00 61.53 223 PHE A CA 1
ATOM 1647 C C . PHE A 1 223 ? 10.844 5.741 12.582 1.00 61.53 223 PHE A C 1
ATOM 1649 O O . PHE A 1 223 ? 11.466 6.052 13.595 1.00 61.53 223 PHE A O 1
ATOM 1656 N N . TYR A 1 224 ? 9.523 5.757 12.527 1.00 66.50 224 TYR A N 1
ATOM 1657 C CA . TYR A 1 224 ? 8.631 6.119 13.619 1.00 66.50 224 TYR A CA 1
ATOM 1658 C C . TYR A 1 224 ? 8.355 7.606 13.875 1.00 66.50 224 TYR A C 1
ATOM 1660 O O . TYR A 1 224 ? 7.784 7.941 14.909 1.00 66.50 224 TYR A O 1
ATOM 1668 N N . GLY A 1 225 ? 8.597 8.474 12.889 1.00 64.62 225 GLY A N 1
ATOM 1669 C CA . GLY A 1 225 ? 8.178 9.880 12.969 1.00 64.62 225 GLY A CA 1
ATOM 1670 C C . GLY A 1 225 ? 9.219 10.805 13.585 1.00 64.62 225 GLY A C 1
ATOM 1671 O O . GLY A 1 225 ? 8.865 11.881 14.061 1.00 64.62 225 GLY A O 1
ATOM 1672 N N . SER A 1 226 ? 10.487 10.392 13.574 1.00 65.56 226 SER A N 1
ATOM 1673 C CA . SER A 1 226 ? 11.579 11.218 14.088 1.00 65.56 226 SER A CA 1
ATOM 1674 C C . SER A 1 226 ? 11.963 12.356 13.142 1.00 65.56 226 SER A C 1
ATOM 1676 O O . SER A 1 226 ? 12.372 13.405 13.632 1.00 65.56 226 SER A O 1
ATOM 1678 N N . ASP A 1 227 ? 11.793 12.191 11.824 1.00 76.12 227 ASP A N 1
ATOM 1679 C CA . ASP A 1 227 ? 11.926 13.288 10.859 1.00 76.12 227 ASP A CA 1
ATOM 1680 C C . ASP A 1 227 ? 10.632 13.486 10.056 1.00 76.12 227 ASP A C 1
ATOM 1682 O O . ASP A 1 227 ? 10.207 12.627 9.279 1.00 76.12 227 ASP A O 1
ATOM 1686 N N . ALA A 1 228 ? 10.001 14.647 10.241 1.00 74.56 228 ALA A N 1
ATOM 1687 C CA . ALA A 1 228 ? 8.795 15.047 9.523 1.00 74.56 228 ALA A CA 1
ATOM 1688 C C . ALA A 1 228 ? 9.064 15.476 8.068 1.00 74.56 228 ALA A C 1
ATOM 1690 O O . ALA A 1 228 ? 8.120 15.544 7.280 1.00 74.56 228 ALA A O 1
ATOM 1691 N N . ALA A 1 229 ? 10.317 15.787 7.723 1.00 77.00 229 ALA A N 1
ATOM 1692 C CA . ALA A 1 229 ? 10.733 16.162 6.376 1.00 77.00 229 ALA A CA 1
ATOM 1693 C C . ALA A 1 229 ? 11.098 14.953 5.498 1.00 77.00 229 ALA A C 1
ATOM 1695 O O . ALA A 1 229 ? 11.107 15.095 4.277 1.00 77.00 229 ALA A O 1
ATOM 1696 N N . SER A 1 230 ? 11.338 13.779 6.098 1.00 78.50 230 SER A N 1
ATOM 1697 C CA . SER A 1 230 ? 11.521 12.513 5.374 1.00 78.50 230 SER A CA 1
ATOM 1698 C C . SER A 1 230 ? 10.306 12.176 4.500 1.00 78.50 230 SER A C 1
ATOM 1700 O O . SER A 1 230 ? 9.184 12.620 4.777 1.00 78.50 230 SER A O 1
ATOM 1702 N N . LEU A 1 231 ? 10.479 11.322 3.485 1.00 80.50 231 LEU A N 1
ATOM 1703 C CA . LEU A 1 231 ? 9.351 10.851 2.676 1.00 80.50 231 LEU A CA 1
ATOM 1704 C C . LEU A 1 231 ? 8.258 10.184 3.509 1.00 80.50 231 LEU A C 1
ATOM 1706 O O . LEU A 1 231 ? 7.076 10.473 3.310 1.00 80.50 231 LEU A O 1
ATOM 1710 N N . SER A 1 232 ? 8.626 9.341 4.474 1.00 84.56 232 SER A N 1
ATOM 1711 C CA . SER A 1 232 ? 7.660 8.751 5.401 1.00 84.56 232 SER A CA 1
ATOM 1712 C C . SER A 1 232 ? 6.952 9.805 6.251 1.00 84.56 232 SER A C 1
ATOM 1714 O O . SER A 1 232 ? 5.755 9.671 6.514 1.00 84.56 232 SER A O 1
ATOM 1716 N N . GLY A 1 233 ? 7.654 10.857 6.679 1.00 83.00 233 GLY A N 1
ATOM 1717 C CA . GLY A 1 233 ? 7.069 11.997 7.387 1.00 83.00 233 GLY A CA 1
ATOM 1718 C C . GLY A 1 233 ? 6.036 12.737 6.534 1.00 83.00 233 GLY A C 1
ATOM 1719 O O . GLY A 1 233 ? 4.894 12.931 6.962 1.00 83.00 233 GLY A O 1
ATOM 1720 N N . LEU A 1 234 ? 6.393 13.059 5.290 1.00 84.31 234 LEU A N 1
ATOM 1721 C CA . LEU A 1 234 ? 5.503 13.701 4.320 1.00 84.31 234 LEU A CA 1
ATOM 1722 C C . LEU A 1 234 ? 4.311 12.810 3.947 1.00 84.31 234 LEU A C 1
ATOM 1724 O O . LEU A 1 234 ? 3.193 13.303 3.792 1.00 84.31 234 LEU A O 1
ATOM 1728 N N . ALA A 1 235 ? 4.515 11.497 3.843 1.00 88.19 235 ALA A N 1
ATOM 1729 C CA . ALA A 1 235 ? 3.456 10.527 3.597 1.00 88.19 235 ALA A CA 1
ATOM 1730 C C . ALA A 1 235 ? 2.447 10.478 4.749 1.00 88.19 235 ALA A C 1
ATOM 1732 O O . ALA A 1 235 ? 1.242 10.563 4.508 1.00 88.19 235 ALA A O 1
ATOM 1733 N N . LYS A 1 236 ? 2.925 10.411 5.999 1.00 87.69 236 LYS A N 1
ATOM 1734 C CA . LYS A 1 236 ? 2.074 10.457 7.201 1.00 87.69 236 LYS A CA 1
ATOM 1735 C C . LYS A 1 236 ? 1.302 11.764 7.289 1.00 87.69 236 LYS A C 1
ATOM 1737 O O . LYS A 1 236 ? 0.105 11.735 7.558 1.00 87.69 236 LYS A O 1
ATOM 1742 N N . LYS A 1 237 ? 1.955 12.892 6.993 1.00 85.12 237 LYS A N 1
ATOM 1743 C CA . LYS A 1 237 ? 1.297 14.200 6.922 1.00 85.12 237 LYS A CA 1
ATOM 1744 C C . LYS A 1 237 ? 0.177 14.208 5.880 1.00 85.12 237 LYS A C 1
ATOM 1746 O O . LYS A 1 237 ? -0.937 14.589 6.215 1.00 85.12 237 LYS A O 1
ATOM 1751 N N . ALA A 1 238 ? 0.443 13.738 4.661 1.00 86.69 238 ALA A N 1
ATOM 1752 C CA . ALA A 1 238 ? -0.562 13.683 3.600 1.00 86.69 238 ALA A CA 1
ATOM 1753 C C . ALA A 1 238 ? -1.754 12.782 3.969 1.00 86.69 238 ALA A C 1
ATOM 1755 O O . ALA A 1 238 ? -2.902 13.152 3.737 1.00 86.69 238 ALA A O 1
ATOM 1756 N N . MET A 1 239 ? -1.497 11.620 4.581 1.00 92.25 239 MET A N 1
ATOM 1757 C CA . MET A 1 239 ? -2.554 10.741 5.091 1.00 92.25 239 MET A CA 1
ATOM 1758 C C . MET A 1 239 ? -3.389 11.432 6.178 1.00 92.25 239 MET A C 1
ATOM 1760 O O . MET A 1 239 ? -4.615 11.390 6.116 1.00 92.25 239 MET A O 1
ATOM 1764 N N . ALA A 1 240 ? -2.745 12.097 7.141 1.00 87.19 240 ALA A N 1
ATOM 1765 C CA . ALA A 1 240 ? -3.430 12.821 8.211 1.00 87.19 240 ALA A CA 1
ATOM 1766 C C . ALA A 1 240 ? -4.279 13.988 7.679 1.00 87.19 240 ALA A C 1
ATOM 1768 O O . ALA A 1 240 ? -5.426 14.151 8.086 1.00 87.19 240 ALA A O 1
ATOM 1769 N N . GLU A 1 241 ? -3.753 14.767 6.729 1.00 87.31 241 GLU A N 1
ATOM 1770 C CA . GLU A 1 241 ? -4.480 15.861 6.068 1.00 87.31 241 GLU A CA 1
ATOM 1771 C C . GLU A 1 241 ? -5.696 15.356 5.274 1.00 87.31 241 GLU A C 1
ATOM 1773 O O . GLU A 1 241 ? -6.706 16.052 5.193 1.00 87.31 241 GLU A O 1
ATOM 1778 N N . ALA A 1 242 ? -5.629 14.133 4.741 1.00 92.56 242 ALA A N 1
ATOM 1779 C CA . ALA A 1 242 ? -6.751 13.463 4.086 1.00 92.56 242 ALA A CA 1
ATOM 1780 C C . ALA A 1 242 ? -7.755 12.822 5.068 1.00 92.56 242 ALA A C 1
ATOM 1782 O O . ALA A 1 242 ? -8.802 12.340 4.636 1.00 92.56 242 ALA A O 1
ATOM 1783 N N . GLY A 1 243 ? -7.463 12.815 6.374 1.00 87.81 243 GLY A N 1
ATOM 1784 C CA . GLY A 1 243 ? -8.350 12.300 7.421 1.00 87.81 243 GLY A CA 1
ATOM 1785 C C . GLY A 1 243 ? -7.990 10.920 7.979 1.00 87.81 243 GLY A C 1
ATOM 1786 O O . GLY A 1 243 ? -8.791 10.350 8.718 1.00 87.81 243 GLY A O 1
ATOM 1787 N N . ALA A 1 244 ? -6.813 10.364 7.668 1.00 92.38 244 ALA A N 1
ATOM 1788 C CA . ALA A 1 244 ? -6.327 9.169 8.358 1.00 92.38 244 ALA A CA 1
ATOM 1789 C C . ALA A 1 244 ? -5.947 9.492 9.809 1.00 92.38 244 ALA A C 1
ATOM 1791 O O . ALA A 1 244 ? -5.316 10.514 10.089 1.00 92.38 244 ALA A O 1
ATOM 1792 N N . ARG A 1 245 ? -6.207 8.558 10.724 1.00 91.06 245 ARG A N 1
ATOM 1793 C CA . ARG A 1 245 ? -5.565 8.554 12.041 1.00 91.06 245 ARG A CA 1
ATOM 1794 C C . ARG A 1 245 ? -4.172 7.945 11.906 1.00 91.06 245 ARG A C 1
ATOM 1796 O O . ARG A 1 245 ? -4.031 6.842 11.381 1.00 91.06 245 ARG A O 1
ATOM 1803 N N . ILE A 1 246 ? -3.148 8.634 12.399 1.00 87.50 246 ILE A N 1
ATOM 1804 C CA . ILE A 1 246 ? -1.781 8.103 12.442 1.00 87.50 246 ILE A CA 1
ATOM 1805 C C . ILE A 1 246 ? -1.482 7.685 13.876 1.00 87.50 246 ILE A C 1
ATOM 1807 O O . ILE A 1 246 ? -1.467 8.533 14.760 1.00 87.50 246 ILE A O 1
ATOM 1811 N N . VAL A 1 247 ? -1.251 6.392 14.091 1.00 88.50 247 VAL A N 1
ATOM 1812 C CA . VAL A 1 247 ? -0.817 5.849 15.383 1.00 88.50 247 VAL A CA 1
ATOM 1813 C C . VAL A 1 247 ? 0.697 5.931 15.431 1.00 88.50 247 VAL A C 1
ATOM 1815 O O . VAL A 1 247 ? 1.366 5.167 14.734 1.00 88.50 247 VAL A O 1
ATOM 1818 N N . MET A 1 248 ? 1.237 6.857 16.214 1.00 83.00 248 MET A N 1
ATOM 1819 C CA . MET A 1 248 ? 2.657 7.207 16.246 1.00 83.00 248 MET A CA 1
ATOM 1820 C C . MET A 1 248 ? 3.521 6.262 17.081 1.00 83.00 248 MET A C 1
ATOM 1822 O O . MET A 1 248 ? 4.734 6.230 16.871 1.00 83.00 248 MET A O 1
ATOM 1826 N N . GLY A 1 249 ? 2.938 5.466 17.978 1.00 82.25 249 GLY A N 1
ATOM 1827 C CA . GLY A 1 249 ? 3.655 4.523 18.828 1.00 82.25 249 GLY A CA 1
ATOM 1828 C C . GLY A 1 249 ? 4.699 3.716 18.050 1.00 82.25 249 GLY A C 1
ATOM 1829 O O . GLY A 1 249 ? 4.386 3.062 17.059 1.00 82.25 249 GLY A O 1
ATOM 1830 N N . ALA A 1 250 ? 5.956 3.775 18.501 1.00 82.06 250 ALA A N 1
ATOM 1831 C CA . ALA A 1 250 ? 7.103 3.141 17.837 1.00 82.06 250 ALA A CA 1
ATOM 1832 C C . ALA A 1 250 ? 7.273 1.652 18.193 1.00 82.06 250 ALA A C 1
ATOM 1834 O O . ALA A 1 250 ? 8.102 0.946 17.626 1.00 82.06 250 ALA A O 1
ATOM 1835 N N . THR A 1 251 ? 6.489 1.159 19.154 1.00 83.62 251 THR A N 1
ATOM 1836 C CA . THR A 1 251 ? 6.454 -0.252 19.555 1.00 83.62 251 THR A CA 1
ATOM 1837 C C . THR A 1 251 ? 5.017 -0.748 19.554 1.00 83.62 251 THR A C 1
ATOM 1839 O O . THR A 1 251 ? 4.092 0.050 19.695 1.00 83.62 251 THR A O 1
ATOM 1842 N N . VAL A 1 252 ? 4.819 -2.065 19.445 1.00 83.62 252 VAL A N 1
ATOM 1843 C CA . VAL A 1 252 ? 3.474 -2.665 19.495 1.00 83.62 252 VAL A CA 1
ATOM 1844 C C . VAL A 1 252 ? 2.718 -2.255 20.768 1.00 83.62 252 VAL A C 1
ATOM 1846 O O . VAL A 1 252 ? 1.600 -1.774 20.626 1.00 83.62 252 VAL A O 1
ATOM 1849 N N . PRO A 1 253 ? 3.288 -2.338 21.993 1.00 83.94 253 PRO A N 1
ATOM 1850 C CA . PRO A 1 253 ? 2.568 -1.901 23.188 1.00 83.94 253 PRO A CA 1
ATOM 1851 C C . PRO A 1 253 ? 2.233 -0.405 23.186 1.00 83.94 253 PRO A C 1
ATOM 1853 O O . PRO A 1 253 ? 1.122 -0.038 23.542 1.00 83.94 253 PRO A O 1
ATOM 1856 N N . ALA A 1 254 ? 3.156 0.460 22.752 1.00 80.56 254 ALA A N 1
ATOM 1857 C CA . ALA A 1 254 ? 2.895 1.900 22.698 1.00 80.56 254 ALA A CA 1
ATOM 1858 C C . ALA A 1 254 ? 1.794 2.244 21.684 1.00 80.56 254 ALA A C 1
ATOM 1860 O O . ALA A 1 254 ? 0.907 3.034 21.980 1.00 80.56 254 ALA A O 1
ATOM 1861 N N . ALA A 1 255 ? 1.824 1.616 20.509 1.00 84.25 255 ALA A N 1
ATOM 1862 C CA . ALA A 1 255 ? 0.826 1.826 19.471 1.00 84.25 255 ALA A CA 1
ATOM 1863 C C . ALA A 1 255 ? -0.549 1.273 19.873 1.00 84.25 255 ALA A C 1
ATOM 1865 O O . ALA A 1 255 ? -1.562 1.902 19.596 1.00 84.25 255 ALA A O 1
ATOM 1866 N N . LEU A 1 256 ? -0.603 0.130 20.564 1.00 82.81 256 LEU A N 1
ATOM 1867 C CA . LEU A 1 256 ? -1.848 -0.381 21.142 1.00 82.81 256 LEU A CA 1
ATOM 1868 C C . LEU A 1 256 ? -2.387 0.542 22.245 1.00 82.81 256 LEU A C 1
ATOM 1870 O O . LEU A 1 256 ? -3.593 0.762 22.300 1.00 82.81 256 LEU A O 1
ATOM 1874 N N . ALA A 1 257 ? -1.517 1.123 23.078 1.00 77.50 257 ALA A N 1
ATOM 1875 C CA . ALA A 1 257 ? -1.925 2.074 24.114 1.00 77.50 257 ALA A CA 1
ATOM 1876 C C . ALA A 1 257 ? -2.530 3.337 23.500 1.00 77.50 257 ALA A C 1
ATOM 1878 O O . ALA A 1 257 ? -3.615 3.747 23.894 1.00 77.50 257 ALA A O 1
ATOM 1879 N N . GLU A 1 258 ? -1.875 3.891 22.482 1.00 78.56 258 GLU A N 1
ATOM 1880 C CA . GLU A 1 258 ? -2.367 5.046 21.731 1.00 78.56 258 GLU A CA 1
ATOM 1881 C C . GLU A 1 258 ? -3.661 4.739 20.970 1.00 78.56 258 GLU A C 1
ATOM 1883 O O . GLU A 1 258 ? -4.560 5.571 20.917 1.00 78.56 258 GLU A O 1
ATOM 1888 N N . LEU A 1 259 ? -3.786 3.539 20.391 1.00 76.81 259 LEU A N 1
ATOM 1889 C CA . LEU A 1 259 ? -5.032 3.087 19.772 1.00 76.81 259 LEU A CA 1
ATOM 1890 C C . LEU A 1 259 ? -6.181 3.069 20.777 1.00 76.81 259 LEU A C 1
ATOM 1892 O O . LEU A 1 259 ? -7.281 3.461 20.406 1.00 76.81 259 LEU A O 1
ATOM 1896 N N . CYS A 1 260 ? -5.918 2.647 22.017 1.00 67.69 260 CYS A N 1
ATOM 1897 C CA . CYS A 1 260 ? -6.901 2.631 23.101 1.00 67.69 260 CYS A CA 1
ATOM 1898 C C . CYS A 1 260 ? -7.195 4.030 23.667 1.00 67.69 260 CYS A C 1
ATOM 1900 O O . CYS A 1 260 ? -8.274 4.263 24.218 1.00 67.69 260 CYS A O 1
ATOM 1902 N N . GLU A 1 261 ? -6.242 4.958 23.559 1.00 59.91 261 GLU A N 1
ATOM 1903 C CA . GLU A 1 261 ? -6.393 6.329 24.028 1.00 59.91 261 GLU A CA 1
ATOM 1904 C C . GLU A 1 261 ? -7.523 7.018 23.248 1.00 59.91 261 GLU A C 1
ATOM 1906 O O . GLU A 1 261 ? -7.505 7.126 22.019 1.00 59.91 261 GLU A O 1
ATOM 1911 N N . GLY A 1 262 ? -8.564 7.432 23.972 1.00 48.91 262 GLY A N 1
ATOM 1912 C CA . GLY A 1 262 ? -9.726 8.124 23.412 1.00 48.91 262 GLY A CA 1
ATOM 1913 C C . GLY A 1 262 ? -10.777 7.244 22.722 1.00 48.91 262 GLY A C 1
ATOM 1914 O O . GLY A 1 262 ? -11.902 7.707 22.575 1.00 48.91 262 GLY A O 1
ATOM 1915 N N . THR A 1 263 ? -10.496 5.982 22.368 1.00 50.03 263 THR A N 1
ATOM 1916 C CA . THR A 1 263 ? -11.515 5.068 21.788 1.00 50.03 263 THR A CA 1
ATOM 1917 C C . THR A 1 263 ? -12.455 4.485 22.834 1.00 50.03 263 THR A C 1
ATOM 1919 O O . THR A 1 263 ? -13.503 3.943 22.511 1.00 50.03 263 THR A O 1
ATOM 1922 N N . CYS A 1 264 ? -12.084 4.617 24.104 1.00 48.59 264 CYS A N 1
ATOM 1923 C CA . CYS A 1 264 ? -12.877 4.174 25.242 1.00 48.59 264 CYS A CA 1
ATOM 1924 C C . CYS A 1 264 ? -13.814 5.265 25.782 1.00 48.59 264 CYS A C 1
ATOM 1926 O O . CYS A 1 264 ? -14.558 5.040 26.726 1.00 48.59 264 CYS A O 1
ATOM 1928 N N . ASN A 1 265 ? -13.801 6.447 25.170 1.00 47.19 265 ASN A N 1
ATOM 1929 C CA . ASN A 1 265 ? -14.647 7.567 25.578 1.00 47.19 265 ASN A CA 1
ATOM 1930 C C . ASN A 1 265 ? -15.825 7.778 24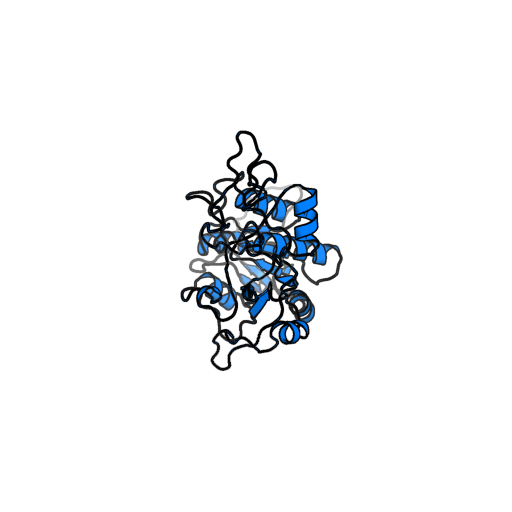.616 1.00 47.19 265 ASN A C 1
ATOM 1932 O O . ASN A 1 265 ? -16.627 8.685 24.826 1.00 47.19 265 ASN A O 1
ATOM 1936 N N . ASP A 1 266 ? -15.918 6.963 23.561 1.00 50.62 266 ASP A N 1
ATOM 1937 C CA . ASP A 1 266 ? -16.969 7.037 22.553 1.00 50.62 266 ASP A CA 1
ATOM 1938 C C . ASP A 1 266 ? -17.711 5.688 22.515 1.00 50.62 266 ASP A C 1
ATOM 1940 O O . ASP A 1 266 ? -17.200 4.689 22.007 1.00 50.62 266 ASP A O 1
ATOM 1944 N N . ASP A 1 267 ? -18.928 5.652 23.074 1.00 50.44 267 ASP A N 1
ATOM 1945 C CA . ASP A 1 267 ? -19.789 4.458 23.225 1.00 50.44 267 ASP A CA 1
ATOM 1946 C C . ASP A 1 267 ? -20.061 3.712 21.902 1.00 50.44 267 ASP A C 1
ATOM 1948 O O . ASP A 1 267 ? -20.602 2.608 21.895 1.00 50.44 267 ASP A O 1
ATOM 1952 N N . THR A 1 268 ? -19.698 4.299 20.760 1.00 54.16 268 THR A N 1
ATOM 1953 C CA . THR A 1 268 ? -19.906 3.722 19.427 1.00 54.16 268 THR A CA 1
ATOM 1954 C C . THR A 1 268 ? -19.071 2.472 19.138 1.00 54.16 268 THR A C 1
ATOM 1956 O O . THR A 1 268 ? -19.444 1.707 18.242 1.00 54.16 268 THR A O 1
ATOM 1959 N N . ASP A 1 269 ? -17.992 2.246 19.892 1.00 54.84 269 ASP A N 1
ATOM 1960 C CA . ASP A 1 269 ? -17.177 1.026 19.825 1.00 54.84 269 ASP A CA 1
ATOM 1961 C C . ASP A 1 269 ? -17.704 -0.102 20.731 1.00 54.84 269 ASP A C 1
ATOM 1963 O O . ASP A 1 269 ? -17.350 -1.269 20.532 1.00 54.84 269 ASP A O 1
ATOM 1967 N N . CYS A 1 270 ? -18.590 0.217 21.679 1.00 55.94 270 CYS A N 1
ATOM 1968 C CA . CYS A 1 270 ? -19.211 -0.749 22.575 1.00 55.94 270 CYS A CA 1
ATOM 1969 C C . CYS A 1 270 ? -20.598 -1.189 22.085 1.00 55.94 270 CYS A C 1
ATOM 1971 O O . CYS A 1 270 ? -21.342 -0.454 21.436 1.00 55.94 270 CYS A O 1
ATOM 1973 N N . GLY A 1 271 ? -20.953 -2.450 22.356 1.00 55.16 271 GLY A N 1
ATOM 1974 C CA . GLY A 1 271 ? -22.277 -2.974 22.025 1.00 55.16 271 GLY A CA 1
ATOM 1975 C C . GLY A 1 271 ? -23.384 -2.241 22.790 1.00 55.16 271 GLY A C 1
ATOM 1976 O O . GLY A 1 271 ? -23.141 -1.606 23.813 1.00 55.16 271 GLY A O 1
ATOM 1977 N N . ALA A 1 272 ? -24.632 -2.346 22.326 1.00 62.53 272 ALA A N 1
ATOM 1978 C CA . ALA A 1 272 ? -25.765 -1.706 22.997 1.00 62.53 272 ALA A CA 1
ATOM 1979 C C . ALA A 1 272 ? -25.840 -2.103 24.488 1.00 62.53 272 ALA A C 1
ATOM 1981 O O . ALA A 1 272 ? -25.991 -3.281 24.814 1.00 62.53 272 ALA A O 1
ATOM 1982 N N . GLY A 1 273 ? -25.760 -1.113 25.385 1.00 64.44 273 GLY A N 1
ATOM 1983 C CA . GLY A 1 273 ? -25.772 -1.318 26.840 1.00 64.44 273 GLY A CA 1
ATOM 1984 C C . GLY A 1 273 ? -24.399 -1.582 27.469 1.00 64.44 273 GLY A C 1
ATOM 1985 O O . GLY A 1 273 ? -24.336 -1.941 28.647 1.00 64.44 273 GLY A O 1
ATOM 1986 N N . GLN A 1 274 ? -23.318 -1.417 26.709 1.00 61.84 274 GLN A N 1
ATOM 1987 C CA . GLN A 1 274 ? -21.948 -1.461 27.202 1.00 61.84 274 GLN A CA 1
ATOM 1988 C C . GLN A 1 274 ? -21.320 -0.067 27.153 1.00 61.84 274 GLN A C 1
ATOM 1990 O O . GLN A 1 274 ? -21.611 0.706 26.248 1.00 61.84 274 GLN A O 1
ATOM 1995 N N . VAL A 1 275 ? -20.460 0.216 28.125 1.00 57.84 275 VAL A N 1
ATOM 1996 C CA . VAL A 1 275 ? -19.606 1.406 28.191 1.00 57.84 275 VAL A CA 1
ATOM 1997 C C . VAL A 1 275 ? -18.167 0.940 28.319 1.00 57.84 275 VAL A C 1
ATOM 1999 O O . VAL A 1 275 ? -17.899 -0.170 28.790 1.00 57.84 275 VAL A O 1
ATOM 2002 N N . CYS A 1 276 ? -17.225 1.767 27.907 1.00 59.81 276 CYS A N 1
ATOM 2003 C CA . CYS A 1 276 ? -15.828 1.437 28.108 1.00 59.81 276 CYS A CA 1
ATOM 2004 C C . CYS A 1 276 ? -15.433 1.640 29.577 1.00 59.81 276 CYS A C 1
ATOM 2006 O O . CYS A 1 276 ? -15.693 2.688 30.164 1.00 59.81 276 CYS A O 1
ATOM 2008 N N . ALA A 1 277 ? -14.845 0.607 30.179 1.00 57.03 277 ALA A N 1
ATOM 2009 C CA . ALA A 1 277 ? -14.359 0.640 31.552 1.00 57.03 277 ALA A CA 1
ATOM 2010 C C . ALA A 1 277 ? -12.876 1.030 31.598 1.00 57.03 277 ALA A C 1
ATOM 2012 O O . ALA A 1 277 ? -12.102 0.624 30.726 1.00 57.03 277 ALA A O 1
ATOM 2013 N N . ASP A 1 278 ? -12.497 1.788 32.630 1.00 52.69 278 ASP A N 1
ATOM 2014 C CA . ASP A 1 278 ? -11.108 2.150 32.920 1.00 52.69 278 ASP A CA 1
ATOM 2015 C C . ASP A 1 278 ? -10.213 0.911 33.093 1.00 52.69 278 ASP A C 1
ATOM 2017 O O . ASP A 1 278 ? -10.670 -0.190 33.402 1.00 52.69 278 ASP A O 1
ATOM 2021 N N . ILE A 1 279 ? -8.907 1.104 32.906 1.00 55.09 279 ILE A N 1
ATOM 2022 C CA . ILE A 1 279 ? -7.901 0.046 33.040 1.00 55.09 279 ILE A CA 1
ATOM 2023 C C . ILE A 1 279 ? -7.830 -0.412 34.508 1.00 55.09 279 ILE A C 1
ATOM 2025 O O . ILE A 1 279 ? -7.372 0.336 35.374 1.00 55.09 279 ILE A O 1
ATOM 2029 N N . GLU A 1 280 ? -8.253 -1.647 34.790 1.00 51.53 280 GLU A N 1
ATOM 2030 C CA . GLU A 1 280 ? -8.062 -2.287 36.097 1.00 51.53 280 GLU A CA 1
ATOM 2031 C C . GLU A 1 280 ? -6.607 -2.759 36.295 1.00 51.53 280 GLU A C 1
ATOM 2033 O O . GLU A 1 280 ? -5.871 -3.041 35.344 1.00 51.53 280 GLU A O 1
ATOM 2038 N N . GLU A 1 281 ? -6.173 -2.872 37.554 1.00 36.09 281 GLU A N 1
ATOM 2039 C CA . GLU A 1 281 ? -4.816 -3.304 37.897 1.00 36.09 281 GLU A CA 1
ATOM 2040 C C . GLU A 1 281 ? -4.550 -4.743 37.410 1.00 36.09 281 GLU A C 1
ATOM 2042 O O . GLU A 1 281 ? -5.129 -5.709 37.904 1.00 36.09 281 GLU A O 1
ATOM 2047 N N . GLY A 1 282 ? -3.652 -4.886 36.428 1.00 41.41 282 GLY A N 1
ATOM 2048 C CA . GLY A 1 282 ? -3.294 -6.169 35.809 1.00 41.41 282 GLY A CA 1
ATOM 2049 C C . GLY A 1 282 ? -3.893 -6.398 34.417 1.00 41.41 282 GLY A C 1
ATOM 2050 O O . GLY A 1 282 ? -3.481 -7.338 33.733 1.00 41.41 282 GLY A O 1
ATOM 2051 N N . GLU A 1 283 ? -4.795 -5.531 33.956 1.00 41.62 283 GLU A N 1
ATOM 2052 C CA . GLU A 1 283 ? -5.255 -5.527 32.569 1.00 41.62 283 GLU A CA 1
ATOM 2053 C C . GLU A 1 283 ? -4.386 -4.593 31.720 1.00 41.62 283 GLU A C 1
ATOM 2055 O O . GLU A 1 283 ? -4.062 -3.477 32.113 1.00 41.62 283 GLU A O 1
ATOM 2060 N N . MET A 1 284 ? -3.963 -5.061 30.544 1.00 39.50 284 MET A N 1
ATOM 2061 C CA . MET A 1 284 ? -3.101 -4.260 29.667 1.00 39.50 284 MET A CA 1
ATOM 2062 C C . MET A 1 284 ? -3.884 -3.230 28.843 1.00 39.50 284 MET A C 1
ATOM 2064 O O . MET A 1 284 ? -3.262 -2.307 28.328 1.00 39.50 284 MET A O 1
ATOM 2068 N N . TRP A 1 285 ? -5.210 -3.383 28.705 1.00 45.12 285 TRP A N 1
ATOM 2069 C CA . TRP A 1 285 ? -6.044 -2.595 27.787 1.00 45.12 285 TRP A CA 1
ATOM 2070 C C . TRP A 1 285 ? -7.475 -2.418 28.334 1.00 45.12 285 TRP A C 1
ATOM 2072 O O . TRP A 1 285 ? -7.989 -3.377 28.918 1.00 45.12 285 TRP A O 1
ATOM 2082 N N . PRO A 1 286 ? -8.136 -1.264 28.108 1.00 49.69 286 PRO A N 1
ATOM 2083 C CA . PRO A 1 286 ? -9.534 -1.057 28.485 1.00 49.69 286 PRO A CA 1
ATOM 2084 C C . PRO A 1 286 ? -10.484 -1.946 27.661 1.00 49.69 286 PRO A C 1
ATOM 2086 O O . PRO A 1 286 ? -10.152 -2.385 26.556 1.00 49.69 286 PRO A O 1
ATOM 2089 N N . LYS A 1 287 ? -11.676 -2.231 28.196 1.00 56.09 287 LYS A N 1
ATOM 2090 C CA . LYS A 1 287 ? -12.662 -3.139 27.582 1.00 56.09 287 LYS A CA 1
ATOM 2091 C C . LYS A 1 287 ? -14.076 -2.579 27.684 1.00 56.09 287 LYS A C 1
ATOM 2093 O O . LYS A 1 287 ? -14.412 -1.883 28.638 1.00 56.09 287 LYS A O 1
ATOM 2098 N N . CYS A 1 288 ? -14.935 -2.973 26.747 1.00 57.44 288 CYS A N 1
ATOM 2099 C CA . CYS A 1 288 ? -16.371 -2.750 26.873 1.00 57.44 288 CYS A CA 1
ATOM 2100 C C . CYS A 1 288 ? -16.939 -3.605 28.013 1.00 57.44 288 CYS A C 1
ATOM 2102 O O . CYS A 1 288 ? -16.955 -4.837 27.938 1.00 57.44 288 CYS A O 1
ATOM 2104 N N . ALA A 1 289 ? -17.438 -2.947 29.051 1.00 57.88 289 ALA A N 1
ATOM 2105 C CA . ALA A 1 289 ? -18.128 -3.553 30.178 1.00 57.88 289 ALA A CA 1
ATOM 2106 C C . ALA A 1 289 ? -19.631 -3.242 30.096 1.00 57.88 289 ALA A C 1
ATOM 2108 O O . ALA A 1 289 ? -20.019 -2.246 29.487 1.00 57.88 289 ALA A O 1
ATOM 2109 N N . PRO A 1 290 ? -20.519 -4.066 30.680 1.00 61.88 290 PRO A N 1
ATOM 2110 C CA . PRO A 1 290 ? -21.915 -3.676 30.863 1.00 61.88 290 PRO A CA 1
ATOM 2111 C C . PRO A 1 290 ? -21.990 -2.316 31.563 1.00 61.88 290 PRO A C 1
ATOM 2113 O O . PRO A 1 290 ? -21.198 -2.059 32.468 1.00 61.88 290 PRO A O 1
ATOM 2116 N N . ALA A 1 291 ? -22.948 -1.469 31.186 1.00 58.81 291 ALA A N 1
ATOM 2117 C CA . ALA A 1 291 ? -23.206 -0.191 31.846 1.00 58.81 291 ALA A CA 1
ATOM 2118 C C . ALA A 1 291 ? -23.748 -0.404 33.274 1.00 58.81 291 ALA A C 1
ATOM 2120 O O . ALA A 1 291 ? -24.926 -0.198 33.559 1.00 58.81 291 ALA A O 1
ATOM 2121 N N . SER A 1 292 ? -22.910 -0.881 34.188 1.00 51.12 292 SER A N 1
ATOM 2122 C CA . SER A 1 292 ? -23.209 -0.953 35.610 1.00 51.12 292 SER A CA 1
ATOM 2123 C C . SER A 1 292 ? -22.525 0.219 36.305 1.00 51.12 292 SER A C 1
ATOM 2125 O O . SER A 1 292 ? -21.347 0.132 36.635 1.00 51.12 292 SER A O 1
ATOM 2127 N N . CYS A 1 293 ? -23.248 1.308 36.586 1.00 42.91 293 CYS A N 1
ATOM 2128 C CA . CYS A 1 293 ? -22.860 2.156 37.721 1.00 42.91 293 CYS A CA 1
ATOM 2129 C C . CYS A 1 293 ? -22.978 1.276 38.973 1.00 42.91 293 CYS A C 1
ATOM 2131 O O . CYS A 1 293 ? -24.099 0.822 39.239 1.00 42.91 293 CYS A O 1
ATOM 2133 N N . PRO A 1 294 ? -21.896 0.978 39.727 1.00 46.53 294 PRO A N 1
ATOM 2134 C CA . PRO A 1 294 ? -21.372 1.953 40.705 1.00 46.53 294 PRO A CA 1
ATOM 2135 C C . PRO A 1 294 ? -19.900 1.761 41.174 1.00 46.53 294 PRO A C 1
ATOM 2137 O O . PRO A 1 294 ? -19.470 0.636 41.389 1.00 46.53 294 PRO A O 1
ATOM 2140 N N . VAL A 1 295 ? -19.212 2.837 41.592 1.00 33.44 295 VAL A N 1
ATOM 2141 C CA . VAL A 1 295 ? -18.366 2.803 42.812 1.00 33.44 295 VAL A CA 1
ATOM 2142 C C . VAL A 1 295 ? -18.440 4.165 43.529 1.00 33.44 295 VAL A C 1
ATOM 2144 O O . VAL A 1 295 ? -17.904 5.161 43.058 1.00 33.44 295 VAL A O 1
ATOM 2147 N N . GLY A 1 296 ? -19.142 4.225 44.670 1.00 35.72 296 GLY A N 1
ATOM 2148 C CA . GLY A 1 296 ? -19.037 5.338 45.631 1.00 35.72 296 GLY A CA 1
ATOM 2149 C C . GLY A 1 296 ? -17.686 5.276 46.358 1.00 35.72 296 GLY A C 1
ATOM 2150 O O . GLY A 1 296 ? -17.154 4.193 46.556 1.00 35.72 296 GLY A O 1
ATOM 2151 N N . SER A 1 297 ? -17.060 6.375 46.776 1.00 32.88 297 SER A N 1
ATOM 2152 C CA . SER A 1 297 ? -17.566 7.277 47.813 1.00 32.88 297 SER A CA 1
ATOM 2153 C C . SER A 1 297 ? -16.850 8.638 47.789 1.00 32.88 297 SER A C 1
ATOM 2155 O O . SER A 1 297 ? -15.650 8.704 48.053 1.00 32.88 297 SER A O 1
ATOM 2157 N N . VAL A 1 298 ? -17.588 9.731 47.582 1.00 34.94 298 VAL A N 1
ATOM 2158 C CA . VAL A 1 298 ? -17.130 11.084 47.943 1.00 34.94 298 VAL A CA 1
ATOM 2159 C C . VAL A 1 298 ? -17.678 11.393 49.343 1.00 34.94 298 VAL A C 1
ATOM 2161 O O . VAL A 1 298 ? -18.892 11.275 49.538 1.00 34.94 298 VAL A O 1
ATOM 2164 N N . PRO A 1 299 ? -16.849 11.744 50.346 1.00 33.03 299 PRO A N 1
ATOM 2165 C CA . PRO A 1 299 ? -17.364 12.146 51.645 1.00 33.03 299 PRO A CA 1
ATOM 2166 C C . PRO A 1 299 ? -18.065 13.500 51.515 1.00 33.03 299 PRO A C 1
ATOM 2168 O O . PRO A 1 299 ? -17.573 14.418 50.861 1.00 33.03 299 PRO A O 1
ATOM 2171 N N . ALA A 1 300 ? -19.227 13.609 52.152 1.00 31.20 300 ALA A N 1
ATOM 2172 C CA . ALA A 1 300 ? -20.019 14.825 52.193 1.00 31.20 300 ALA A CA 1
ATOM 2173 C C . ALA A 1 300 ? -19.211 15.983 52.800 1.00 31.20 300 ALA A C 1
ATOM 2175 O O . ALA A 1 300 ? -18.893 15.969 53.989 1.00 31.20 300 ALA A O 1
ATOM 2176 N N . VAL A 1 301 ? -18.943 17.011 51.995 1.00 33.06 301 VAL A N 1
ATOM 2177 C CA . VAL A 1 301 ? -18.637 18.353 52.488 1.00 33.06 301 VAL A CA 1
ATOM 2178 C C . VAL A 1 301 ? -19.722 19.279 51.961 1.00 33.06 301 VAL A C 1
ATOM 2180 O O . VAL A 1 301 ? -19.973 19.366 50.762 1.00 33.06 301 VAL A O 1
ATOM 2183 N N . ALA A 1 302 ? -20.417 19.900 52.907 1.00 36.94 302 ALA A N 1
ATOM 2184 C CA . ALA A 1 302 ? -21.420 20.919 52.678 1.00 36.94 302 ALA A CA 1
ATOM 2185 C C . ALA A 1 302 ? -20.784 22.164 52.046 1.00 36.94 302 ALA A C 1
ATOM 2187 O O . ALA A 1 302 ? -19.738 22.605 52.503 1.00 36.94 302 ALA A O 1
ATOM 2188 N N . GLU A 1 303 ? -21.442 22.774 51.065 1.00 30.78 303 GLU A N 1
ATOM 2189 C CA . GLU A 1 303 ? -22.147 24.043 51.264 1.00 30.78 303 GLU A CA 1
ATOM 2190 C C . GLU A 1 303 ? -22.888 24.462 49.990 1.00 30.78 303 GLU A C 1
ATOM 2192 O O . GLU A 1 303 ? -22.722 23.913 48.906 1.00 30.78 303 GLU A O 1
ATOM 2197 N N . GLN A 1 304 ? -23.841 25.353 50.206 1.00 35.31 304 GLN A N 1
ATOM 2198 C CA . GLN A 1 304 ? -24.982 25.658 49.363 1.00 35.31 304 GLN A CA 1
ATOM 2199 C C . GLN A 1 304 ? -24.617 26.374 48.058 1.00 35.31 304 GLN A C 1
ATOM 2201 O O . GLN A 1 304 ? -23.743 27.233 48.030 1.00 35.31 304 GLN A O 1
ATOM 2206 N N . GLY A 1 305 ? -25.463 26.162 47.047 1.00 33.78 305 GLY A N 1
ATOM 2207 C CA . GLY A 1 305 ? -25.855 27.246 46.149 1.00 33.78 305 GLY A CA 1
ATOM 2208 C C . GLY A 1 305 ? -25.236 27.211 44.759 1.00 33.78 305 GLY A C 1
ATOM 2209 O O . GLY A 1 305 ? -24.181 27.776 44.519 1.00 33.78 305 GLY A O 1
ATOM 2210 N N . THR A 1 306 ? -26.016 26.653 43.832 1.00 39.78 306 THR A N 1
ATOM 2211 C CA . THR A 1 306 ? -26.091 27.033 42.412 1.00 39.78 306 THR A CA 1
ATOM 2212 C C . THR A 1 306 ? -24.779 27.094 41.627 1.00 39.78 306 THR A C 1
ATOM 2214 O O . THR A 1 306 ? -24.100 28.113 41.606 1.00 39.78 306 THR A O 1
ATOM 2217 N N . SER A 1 307 ? -24.526 26.076 40.810 1.00 29.00 307 SER A N 1
ATOM 2218 C CA . SER A 1 307 ? -24.445 26.211 39.345 1.00 29.00 307 SER A CA 1
ATOM 2219 C C . SER A 1 307 ? -23.975 24.899 38.717 1.00 29.00 307 SER A C 1
ATOM 2221 O O . SER A 1 307 ? -23.134 24.215 39.276 1.00 29.00 307 SER A O 1
ATOM 2223 N N . GLY A 1 308 ? -24.590 24.573 37.579 1.00 26.16 308 GLY A N 1
ATOM 2224 C CA . GLY A 1 308 ? -24.006 23.901 36.416 1.00 26.16 308 GLY A CA 1
ATOM 2225 C C . GLY A 1 308 ? -23.045 22.723 36.590 1.00 26.16 308 GLY A C 1
ATOM 2226 O O . GLY A 1 308 ? -21.930 22.880 37.066 1.00 26.16 308 GLY A O 1
ATOM 2227 N N . GLY A 1 309 ? -23.424 21.613 35.951 1.00 27.50 309 GLY A N 1
ATOM 2228 C CA . GLY A 1 309 ? -22.492 20.572 35.523 1.00 27.50 309 GLY A CA 1
ATOM 2229 C C . GLY A 1 309 ? -22.112 19.598 36.639 1.00 27.50 309 GLY A C 1
ATOM 2230 O O . GLY A 1 309 ? -22.118 19.950 37.806 1.00 27.50 309 GLY A O 1
ATOM 2231 N N . LEU A 1 310 ? -21.804 18.340 36.374 1.00 24.44 310 LEU A N 1
ATOM 2232 C CA . LEU A 1 310 ? -21.339 17.720 35.145 1.00 24.44 310 LEU A CA 1
ATOM 2233 C C . LEU A 1 310 ? -21.626 16.216 35.245 1.00 24.44 310 LEU A C 1
ATOM 2235 O O . LEU A 1 310 ? -21.625 15.656 36.344 1.00 24.44 310 LEU A O 1
ATOM 2239 N N . CYS A 1 311 ? -21.869 15.598 34.092 1.00 27.44 311 CYS A N 1
ATOM 2240 C CA . CYS A 1 311 ? -21.276 14.292 33.842 1.00 27.44 311 CYS A CA 1
ATOM 2241 C C . CYS A 1 311 ? -19.801 14.537 33.531 1.00 27.44 311 CYS A C 1
ATOM 2243 O O . CYS A 1 311 ? -19.550 15.465 32.724 1.00 27.44 311 CYS A O 1
#

pLDDT: mean 74.11, std 20.51, range [24.44, 98.31]

Secondary structure (DSSP, 8-state):
-HHHHHHHHTT---EEEEE-BPTT-TTB--BTTTT-TTS-S------TT-----S----TTTS-TTTB--TT---SHHHHHHHHTT----B-S-SBTTSGGGSPPTTS-PPTT-EEEEES-STT-----GGG-EE-PBPTTS-B-----TTHHHHHHTSPBHHHHHHHTT--EEEE--B-IIIIIHHHHHHHHHHHHTTSS---EEEEEGGG-B-SS--TTTTTTS-SSSHHHHHHHHHHHTTPEEE--SSHHHHHHHHHTTTTS-GGGSPTTEEEEP--TT-SS-EEEE---------------------

InterPro domains:
  IPR036380 Isochorismatase-like superfamily [G3DSA:3.40.50.850] (1-247)
  IPR036380 Isochorismatase-like superfamily [SSF52499] (3-195)
  IPR052347 Isochorismatase Family Nicotinamidases [PTHR11080] (15-195)

Sequence (311 aa):
DAWMAAAAAGGATPLASLDWHSPGHCSFCRYGASGDDSLGCTWGCDAPGAPQVEGVCLSALGVPDVVFDSSGRCVDGISQLDYELARYFQWPDHCVRGSFGARFDARLRVPAGTEVFKLGFENSEDMYSALAGRQGEAAEDGTLDDAVRADEAAFLAERPSLRQRLGERGVRRLFLAGLATDYVVKNTALEALQLAAEGNTALREVVMVNAGSMGVFDAPGDFYGSDAASLSGLAKKAMAEAGARIVMGATVPAALAELCEGTCNDDTDCGAGQVCADIEEGEMWPKCAPASCPVGSVPAVAEQGTSGGLC